Protein 2PBE (pdb70)

Solvent-accessible surface area: 14374 Å² total

Foldseek 3Di:
DQDLLNLLVVLLLVPDPQFFWWAWDVSATEIETAGADPVVCVPDCPVVCSVDAFPDWQCPPPHHHDPPPKTWDWTQHPVGYIYIYIYHHNVCVVVVQVVRIFKGQAPPDDDDAVFVLWKAAQDD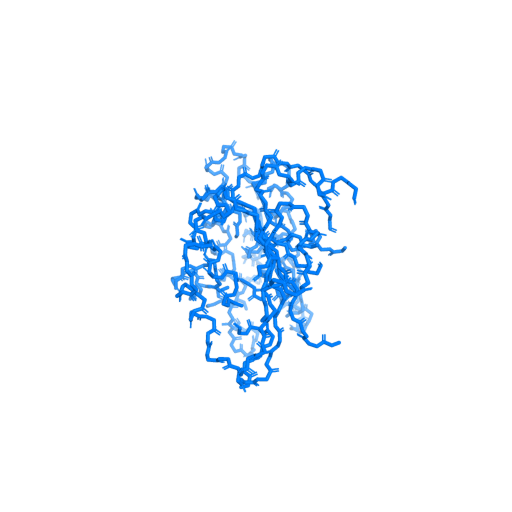LVVLVVLLVQQLCLVQLLCCLLVVNNVSNVCSVQPTNLVSLVSNNLLCLVRVMMGGDDSPSCCVRDDVVRVVLSCLDADDDSVSVSSSVSSLVSSCVRSVSSCVSVVHDRDCSSVVSVVVSVVSVPD

Nearest PDB st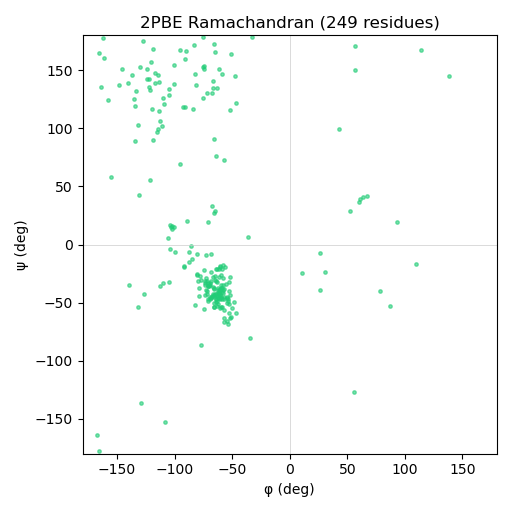ructures (foldseek):
  2pbe-assembly1_A  TM=1.004E+00  e=8.620E-44  Bacillus subtilis
  8vxb-assembly1_A-2  TM=5.352E-01  e=7.339E-24  Campylobacter fetus subsp. fetus
  4gym-assembly1_B  TM=4.124E-01  e=1.541E+00  Conexibacter woesei DSM 14684
  4gym-assembly1_A  TM=3.622E-01  e=9.488E-01  Conexibacter woesei DSM 14684
  3nku-assembly1_A  TM=4.251E-01  e=1.716E+00  Legionella pneumophila subsp. pneumophila str. Philadelphia 1

Sequence (251 aa):
LRSEQEDIFLDFALNDERIRLVTLEFQDYDISYFVTDVESFKENDQWLEIFGKRIQKPEDELFPPELGNWFSYIILFEDGNKLDLTLIPIREAEDYFANKVLLDKDSFINYKVNDRQYWIKRPTAREFDDCCNEFWVSTYVVKGLARNEILFAIDHLNEIVRPNLLRAWHIASQKGYSFSGKNYKFKRYLSNKEWEELSTYSVNGYQEWKSLFTCYALFRKYSKAVSEGLAYKYPDYDEGITKYTEGIYCS

GO terms:
  GO:0070566 adenylyltransferase activity (F, IDA)
  GO:0005737 cytoplasm (C, IDA)
  GO:0042803 protein homodimerization activity (F, IDA)
  GO:0071239 cellular response to streptomycin (P, IDA)
  GO:0071239 cellular response to streptomycin (P, IMP)

Structure (mmCIF, N/CA/C/O backbone):
data_2PBE
#
_entry.id   2PBE
#
_cell.length_a   106.562
_cell.length_b   106.560
_cell.length_c   75.601
_cell.angle_alpha   90.00
_cell.angle_beta   90.00
_cell.angle_gamma   90.00
#
_symmetry.space_group_name_H-M   'P 42 21 2'
#
loop_
_entity.id
_entity.type
_entity.pdbx_description
1 polymer 'Aminoglycoside 6-adenylyltransferase'
2 water water
#
loop_
_atom_site.group_PDB
_atom_site.id
_atom_site.type_symbol
_atom_site.label_atom_id
_atom_site.label_alt_id
_atom_site.label_comp_id
_atom_site.label_asym_id
_atom_site.label_entity_id
_atom_site.label_seq_id
_atom_site.pdbx_PDB_ins_code
_atom_site.Cartn_x
_atom_site.Cartn_y
_atom_site.Cartn_z
_atom_site.occupancy
_atom_site.B_iso_or_equiv
_atom_site.auth_seq_id
_atom_site.auth_comp_id
_atom_site.auth_asym_id
_atom_site.auth_atom_id
_atom_site.pdbx_PDB_model_num
ATOM 1 N N . LEU A 1 3 ? 34.090 47.658 25.195 1.00 59.62 1 LEU A N 1
ATOM 2 C CA . LEU A 1 3 ? 32.907 47.969 24.329 1.00 59.66 1 LEU A CA 1
ATOM 3 C C . LEU A 1 3 ? 31.661 47.149 24.706 1.00 58.18 1 LEU A C 1
ATOM 4 O O . LEU A 1 3 ? 30.641 47.698 25.141 1.00 58.56 1 LEU A O 1
ATOM 9 N N . ARG A 1 4 ? 31.765 45.833 24.518 1.00 55.00 2 ARG A N 1
ATOM 10 C CA . ARG A 1 4 ? 30.697 44.875 24.798 1.00 51.49 2 ARG A CA 1
ATOM 11 C C . ARG A 1 4 ? 29.299 45.290 24.363 1.00 50.09 2 ARG A C 1
ATOM 12 O O . ARG A 1 4 ? 28.609 46.050 25.046 1.00 50.10 2 ARG A O 1
ATOM 20 N N . SER A 1 5 ? 28.890 44.762 23.212 1.00 49.01 3 SER A N 1
ATOM 21 C CA . SER A 1 5 ? 27.576 45.040 22.638 1.00 48.30 3 SER A CA 1
ATOM 22 C C . SER A 1 5 ? 26.447 44.502 23.518 1.00 47.86 3 SER A C 1
ATOM 23 O O . SER A 1 5 ? 26.676 43.689 24.419 1.00 47.00 3 SER A O 1
ATOM 26 N N . GLU A 1 6 ? 25.228 44.950 23.239 1.00 48.27 4 GLU A N 1
ATOM 27 C CA . GLU A 1 6 ? 24.059 44.509 23.985 1.00 49.60 4 GLU A CA 1
ATOM 28 C C . GLU A 1 6 ? 23.878 43.016 23.763 1.00 48.51 4 GLU A C 1
ATOM 29 O O . GLU A 1 6 ? 23.245 42.332 24.549 1.00 47.46 4 GLU A O 1
ATOM 35 N N . GLN A 1 7 ? 24.466 42.524 22.685 1.00 48.21 5 GLN A N 1
ATOM 36 C CA . GLN A 1 7 ? 24.403 41.111 22.369 1.00 47.57 5 GLN A CA 1
ATOM 37 C C . GLN A 1 7 ? 25.342 40.363 23.317 1.00 46.37 5 GLN A C 1
ATOM 38 O O . GLN A 1 7 ? 24.913 39.456 24.021 1.00 44.53 5 GLN A O 1
ATOM 44 N N . GLU A 1 8 ? 26.608 40.768 23.338 1.00 46.60 6 GLU A N 1
ATOM 45 C CA . GLU A 1 8 ? 27.614 40.138 24.181 1.00 47.81 6 GLU A CA 1
ATOM 46 C C . GLU A 1 8 ? 27.246 40.152 25.660 1.00 47.87 6 GLU A C 1
ATOM 47 O O . GLU A 1 8 ? 27.482 39.170 26.370 1.00 46.52 6 GLU A O 1
ATOM 69 N N . ASP A 1 11 ? 24.447 37.699 26.407 1.00 42.22 9 ASP A N 1
ATOM 70 C CA . ASP A 1 11 ? 24.975 36.343 26.326 1.00 40.43 9 ASP A CA 1
ATOM 71 C C . ASP A 1 11 ? 25.546 35.965 27.686 1.00 37.42 9 ASP A C 1
ATOM 72 O O . ASP A 1 11 ? 25.188 34.939 28.252 1.00 36.63 9 ASP A O 1
ATOM 77 N N . ILE A 1 12 ? 26.423 36.806 28.213 1.00 34.08 10 ILE A N 1
ATOM 78 C CA . ILE A 1 12 ? 27.048 36.551 29.495 1.00 32.20 10 ILE A CA 1
ATOM 79 C C . ILE A 1 12 ? 26.030 36.257 30.599 1.00 31.99 10 ILE A C 1
ATOM 80 O O . ILE A 1 12 ? 26.145 35.255 31.299 1.00 31.67 10 ILE A O 1
ATOM 85 N N . PHE A 1 13 ? 25.034 37.116 30.749 1.00 32.13 11 PHE A N 1
ATOM 86 C CA . PHE A 1 13 ? 24.045 36.919 31.794 1.00 33.35 11 PHE A CA 1
ATOM 87 C C . PHE A 1 13 ? 23.217 35.653 31.606 1.00 33.31 11 PHE A C 1
ATOM 88 O O . PHE A 1 13 ? 22.949 34.922 32.563 1.00 32.18 11 PHE A O 1
ATOM 96 N N . LEU A 1 14 ? 22.807 35.410 30.370 1.00 33.70 12 LEU A N 1
ATOM 97 C CA . LEU A 1 14 ? 22.007 34.237 30.056 1.00 33.94 12 LEU A CA 1
ATOM 98 C C . LEU A 1 14 ? 22.854 32.980 30.254 1.00 34.26 12 LEU A C 1
ATOM 99 O O . LEU A 1 14 ? 22.419 31.992 30.854 1.00 34.70 12 LEU A O 1
ATOM 104 N N . ASP A 1 15 ? 24.084 33.041 29.759 1.00 34.20 13 ASP A N 1
ATOM 105 C CA . ASP A 1 15 ? 25.001 31.916 29.857 1.00 34.69 13 ASP A CA 1
ATOM 106 C C . ASP A 1 15 ? 25.307 31.580 31.310 1.00 31.77 13 ASP A C 1
ATOM 107 O O . ASP A 1 15 ? 25.395 30.409 31.694 1.00 31.15 13 ASP A O 1
ATOM 112 N N . PHE A 1 16 ? 25.450 32.617 32.117 1.00 29.20 14 PHE A N 1
ATOM 113 C CA . PHE A 1 16 ? 25.735 32.414 33.523 1.00 28.13 14 PHE A CA 1
ATOM 114 C C . PHE A 1 16 ? 24.618 31.617 34.175 1.00 29.12 14 PHE A C 1
ATOM 115 O O . PHE A 1 16 ? 24.859 30.569 34.790 1.00 31.15 14 PHE A O 1
ATOM 123 N N . ALA A 1 17 ? 23.396 32.119 34.026 1.00 28.35 15 ALA A N 1
ATOM 124 C CA . ALA A 1 17 ? 22.218 31.496 34.602 1.00 27.24 15 ALA A CA 1
ATOM 125 C C . ALA A 1 17 ? 22.079 30.041 34.182 1.00 27.34 15 ALA A C 1
ATOM 126 O O . ALA A 1 17 ? 21.836 29.174 35.025 1.00 27.50 15 ALA A O 1
ATOM 128 N N . LEU A 1 18 ? 22.252 29.788 32.884 1.00 27.43 16 LEU A N 1
ATOM 129 C CA . LEU A 1 18 ? 22.145 28.446 32.325 1.00 27.24 16 LEU A CA 1
ATOM 130 C C . LEU A 1 18 ? 22.989 27.410 33.050 1.00 28.27 16 LEU A C 1
ATOM 131 O O . LEU A 1 18 ? 22.539 26.294 33.305 1.00 29.56 16 LEU A O 1
ATOM 136 N N . ASN A 1 19 ? 24.220 27.785 33.375 1.00 27.83 17 ASN A N 1
ATOM 137 C CA . ASN A 1 19 ? 25.129 26.857 34.027 1.00 27.76 17 ASN A CA 1
ATOM 138 C C . ASN A 1 19 ? 25.044 26.815 35.528 1.00 28.90 17 ASN A C 1
ATOM 139 O O . ASN A 1 19 ? 25.546 25.876 36.137 1.00 31.74 17 ASN A O 1
ATOM 144 N N . ASP A 1 20 ? 24.409 27.811 36.135 1.00 29.71 18 ASP A N 1
ATOM 145 C CA . ASP A 1 20 ? 24.309 27.814 37.583 1.00 29.35 18 ASP A CA 1
ATOM 146 C C . ASP A 1 20 ? 23.036 27.149 38.099 1.00 29.67 18 ASP A C 1
ATOM 147 O O . ASP A 1 20 ? 21.917 27.584 37.815 1.00 28.91 18 ASP A O 1
ATOM 152 N N . GLU A 1 21 ? 23.240 26.082 38.867 1.00 30.78 19 GLU A N 1
ATOM 153 C CA . GLU A 1 21 ? 22.162 25.284 39.439 1.00 32.19 19 GLU A CA 1
ATOM 154 C C . GLU A 1 21 ? 21.274 26.003 40.443 1.00 32.83 19 GLU A C 1
ATOM 155 O O . GLU A 1 21 ? 20.150 25.568 40.679 1.00 34.41 19 GLU A O 1
ATOM 161 N N . ARG A 1 22 ? 21.751 27.094 41.048 1.00 31.38 20 ARG A N 1
ATOM 162 C CA . ARG A 1 22 ? 20.908 27.815 41.998 1.00 30.38 20 ARG A CA 1
ATOM 163 C C . ARG A 1 22 ? 19.938 28.722 41.239 1.00 30.31 20 ARG A C 1
ATOM 164 O O . ARG A 1 22 ? 18.862 29.050 41.750 1.00 31.03 20 ARG A O 1
ATOM 172 N N . ILE A 1 23 ? 20.310 29.130 40.029 1.00 29.08 21 ILE A N 1
ATOM 173 C CA . ILE A 1 23 ? 19.443 30.011 39.255 1.00 29.05 21 ILE A CA 1
ATOM 174 C C . ILE A 1 23 ? 18.395 29.208 38.500 1.00 28.95 21 ILE A C 1
ATOM 175 O O . ILE A 1 23 ? 18.717 28.415 37.620 1.00 27.23 21 ILE A O 1
ATOM 180 N N . ARG A 1 24 ? 17.137 29.443 38.861 1.00 29.83 22 ARG A N 1
ATOM 181 C CA . ARG A 1 24 ? 15.997 28.747 38.268 1.00 29.96 22 ARG A CA 1
ATOM 182 C C . ARG A 1 24 ? 15.193 29.595 37.288 1.00 29.95 22 ARG A C 1
ATOM 183 O O . ARG A 1 24 ? 14.652 29.084 36.323 1.00 31.44 22 ARG A O 1
ATOM 191 N N . LEU A 1 25 ? 15.132 30.894 37.527 1.00 31.16 23 LEU A N 1
ATOM 192 C CA . LEU A 1 25 ? 14.362 31.800 36.680 1.00 31.89 23 LEU A CA 1
ATOM 193 C C . LEU A 1 25 ? 15.165 33.087 36.417 1.00 32.21 23 LEU A C 1
ATOM 194 O O . LEU A 1 25 ? 15.924 33.539 37.274 1.00 33.06 23 LEU A O 1
ATOM 199 N N . VAL A 1 26 ? 15.013 33.659 35.226 1.00 32.05 24 VAL A N 1
ATOM 200 C CA . VAL A 1 26 ? 15.711 34.885 34.850 1.00 31.22 24 VAL A CA 1
ATOM 201 C C . VAL A 1 26 ? 14.739 35.849 34.201 1.00 32.75 24 VAL A C 1
ATOM 202 O O . VAL A 1 26 ? 13.999 35.473 33.292 1.00 33.14 24 VAL A O 1
ATOM 206 N N . THR A 1 27 ? 14.775 37.101 34.648 1.00 34.78 25 THR A N 1
ATOM 207 C CA . THR A 1 27 ? 13.880 38.129 34.128 1.00 37.12 25 THR A CA 1
ATOM 208 C C . THR A 1 27 ? 14.632 39.374 33.743 1.00 39.39 25 THR A C 1
ATOM 209 O O . THR A 1 27 ? 15.690 39.650 34.301 1.00 40.77 25 THR A O 1
ATOM 213 N N . LEU A 1 28 ? 14.085 40.126 32.797 1.00 42.25 26 LEU A N 1
ATOM 214 C CA . LEU A 1 28 ? 14.697 41.371 32.368 1.00 46.31 26 LEU A CA 1
ATOM 215 C C . LEU A 1 28 ? 13.764 42.585 32.526 1.00 49.42 26 LEU A C 1
ATOM 216 O O . LEU A 1 28 ? 12.559 42.487 32.305 1.00 49.68 26 LEU A O 1
ATOM 221 N N . GLU A 1 29 ? 14.356 43.718 32.909 1.00 52.91 27 GLU A N 1
ATOM 222 C CA . GLU A 1 29 ? 13.635 44.966 33.145 1.00 55.30 27 GLU A CA 1
ATOM 223 C C . GLU A 1 29 ? 12.548 44.774 34.186 1.00 56.12 27 GLU A C 1
ATOM 224 O O . GLU A 1 29 ? 12.828 44.767 35.387 1.00 57.63 27 GLU A O 1
ATOM 230 N N . PHE A 1 42 ? 18.237 54.274 27.814 1.00 82.62 40 PHE A N 1
ATOM 231 C CA . PHE A 1 42 ? 19.545 53.977 28.413 1.00 82.46 40 PHE A CA 1
ATOM 232 C C . PHE A 1 42 ? 19.938 52.532 28.141 1.00 80.81 40 PHE A C 1
ATOM 233 O O . PHE A 1 42 ? 19.072 51.654 28.044 1.00 80.81 40 PHE A O 1
ATOM 241 N N . GLN A 1 43 ? 21.241 52.282 28.056 1.00 78.60 41 GLN A N 1
ATOM 242 C CA . GLN A 1 43 ? 21.722 50.954 27.728 1.00 76.54 41 GLN A CA 1
ATOM 243 C C . GLN A 1 43 ? 21.905 50.029 28.944 1.00 74.76 41 GLN A C 1
ATOM 244 O O . GLN A 1 43 ? 22.140 48.821 28.762 1.00 75.14 41 GLN A O 1
ATOM 250 N N . ASP A 1 44 ? 21.725 50.590 30.148 1.00 71.24 42 ASP A N 1
ATOM 251 C CA . ASP A 1 44 ? 21.834 49.869 31.407 1.00 67.92 42 ASP A CA 1
ATOM 252 C C . ASP A 1 44 ? 21.071 48.549 31.384 1.00 64.28 42 ASP A C 1
ATOM 253 O O . ASP A 1 44 ? 20.000 48.446 30.792 1.00 64.56 42 ASP A O 1
ATOM 258 N N . TYR A 1 45 ? 21.616 47.550 32.061 1.00 59.55 43 TYR A N 1
ATOM 259 C CA . TYR A 1 45 ? 20.986 46.242 32.119 1.00 54.54 43 TYR A CA 1
ATOM 260 C C . TYR A 1 45 ? 20.310 45.960 33.445 1.00 51.33 43 TYR A C 1
ATOM 261 O O . TYR A 1 45 ? 20.882 46.135 34.521 1.00 50.14 43 TYR A O 1
ATOM 270 N N . ASP A 1 46 ? 19.054 45.552 33.341 1.00 49.13 44 ASP A N 1
ATOM 271 C CA . ASP A 1 46 ? 18.236 45.215 34.505 1.00 47.40 44 ASP A CA 1
ATOM 272 C C . ASP A 1 46 ? 17.907 43.748 34.500 1.00 44.54 44 ASP A C 1
ATOM 273 O O . ASP A 1 46 ? 17.021 43.310 33.790 1.00 44.76 44 ASP A O 1
ATOM 278 N N . ILE A 1 47 ? 18.655 42.990 35.281 1.00 40.69 45 ILE A N 1
ATOM 279 C CA . ILE A 1 47 ? 18.492 41.556 35.343 1.00 37.17 45 ILE A CA 1
ATOM 280 C C . ILE A 1 47 ? 18.078 41.078 36.719 1.00 35.80 45 ILE A C 1
ATOM 281 O O . ILE A 1 47 ? 18.465 41.662 37.724 1.00 37.58 45 ILE A O 1
ATOM 286 N N . SER A 1 48 ? 17.289 40.011 36.758 1.00 33.24 46 SER A N 1
ATOM 287 C CA . SER A 1 48 ? 16.846 39.419 38.016 1.00 31.09 46 SER A CA 1
ATOM 288 C C . SER A 1 48 ? 16.990 37.907 37.923 1.00 29.84 46 SER A C 1
ATOM 289 O O . SER A 1 48 ? 16.461 37.282 36.997 1.00 29.30 46 SER A O 1
ATOM 292 N N . TYR A 1 49 ? 17.705 37.326 38.879 1.00 27.91 47 TYR A N 1
ATOM 293 C CA . TYR A 1 49 ? 17.887 35.878 38.940 1.00 25.56 47 TYR A CA 1
ATOM 294 C C . TYR A 1 49 ? 17.105 35.340 40.125 1.00 25.87 47 TYR A C 1
ATOM 295 O O . TYR A 1 49 ? 17.343 35.746 41.264 1.00 25.98 47 TYR A O 1
ATOM 304 N N . PHE A 1 50 ? 16.162 34.436 39.867 1.00 25.65 48 PHE A N 1
ATOM 305 C CA . PHE A 1 50 ? 15.391 33.842 40.960 1.00 25.95 48 PHE A CA 1
ATOM 306 C C . PHE A 1 50 ? 16.196 32.617 41.309 1.00 26.59 48 PHE A C 1
ATOM 307 O O . PHE A 1 50 ? 16.373 31.731 40.468 1.00 28.77 48 PHE A O 1
ATOM 315 N N . VAL A 1 51 ? 16.682 32.573 42.539 1.00 25.75 49 VAL A N 1
ATOM 316 C CA . VAL A 1 51 ? 17.543 31.494 42.971 1.00 27.85 49 VAL A CA 1
ATOM 317 C C . VAL A 1 51 ? 17.020 30.655 44.129 1.00 30.34 49 VAL A C 1
ATOM 318 O O . VAL A 1 51 ? 16.060 31.015 44.795 1.00 30.91 49 VAL A O 1
ATOM 322 N N . THR A 1 52 ? 17.685 29.536 44.368 1.00 32.40 50 THR A N 1
ATOM 323 C CA . THR A 1 52 ? 17.292 28.656 45.455 1.00 35.17 50 THR A CA 1
ATOM 324 C C . THR A 1 52 ? 17.878 29.167 46.780 1.00 38.11 50 THR A C 1
ATOM 325 O O . THR A 1 52 ? 17.134 29.352 47.756 1.00 40.64 50 THR A O 1
ATOM 329 N N . ASP A 1 53 ? 19.192 29.412 46.798 1.00 39.26 51 ASP A N 1
ATOM 330 C CA . ASP A 1 53 ? 19.900 29.882 47.992 1.00 39.44 51 ASP A CA 1
ATOM 331 C C . ASP A 1 53 ? 20.486 31.270 47.833 1.00 38.54 51 ASP A C 1
ATOM 332 O O . ASP A 1 53 ? 21.595 31.435 47.324 1.00 38.12 51 ASP A O 1
ATOM 337 N N . VAL A 1 54 ? 19.767 32.264 48.318 1.00 38.53 52 VAL A N 1
ATOM 338 C CA . VAL A 1 54 ? 20.250 33.622 48.206 1.00 40.25 52 VAL A CA 1
ATOM 339 C C . VAL A 1 54 ? 21.558 33.823 48.989 1.00 40.85 52 VAL A C 1
ATOM 340 O O . VAL A 1 54 ? 22.509 34.414 48.464 1.00 40.50 52 VAL A O 1
ATOM 344 N N . GLU A 1 55 ? 21.620 33.301 50.221 1.00 42.69 53 GLU A N 1
ATOM 345 C CA . GLU A 1 55 ? 22.820 33.425 51.069 1.00 42.76 53 GLU A CA 1
ATOM 346 C C . GLU A 1 55 ? 24.089 32.837 50.420 1.00 42.56 53 GLU A C 1
ATOM 347 O O . GLU A 1 55 ? 25.219 33.281 50.706 1.00 41.74 53 GLU A O 1
ATOM 353 N N . SER A 1 56 ? 23.886 31.835 49.563 1.00 42.38 54 SER A N 1
ATOM 354 C CA . SER A 1 56 ? 24.979 31.160 48.867 1.00 41.89 54 SER A CA 1
ATOM 355 C C . SER A 1 56 ? 25.797 32.165 48.072 1.00 41.59 54 SER A C 1
ATOM 356 O O . SER A 1 56 ? 27.036 32.175 48.092 1.00 43.23 54 SER A O 1
ATOM 359 N N . PHE A 1 57 ? 25.084 33.025 47.370 1.00 39.55 55 PHE A N 1
ATOM 360 C CA . PHE A 1 57 ? 25.724 34.035 46.559 1.00 38.16 55 PHE A CA 1
ATOM 361 C C . PHE A 1 57 ? 26.405 35.057 47.440 1.00 38.67 55 PHE A C 1
ATOM 362 O O . PHE A 1 57 ? 27.428 35.621 47.079 1.00 38.37 55 PHE A O 1
ATOM 370 N N . LYS A 1 58 ? 25.826 35.282 48.619 1.00 40.72 56 LYS A N 1
ATOM 371 C CA . LYS A 1 58 ? 26.362 36.252 49.571 1.00 41.31 56 LYS A CA 1
ATOM 372 C C . LYS A 1 58 ? 27.643 35.838 50.287 1.00 41.53 56 LYS A C 1
ATOM 373 O O . LYS A 1 58 ? 28.227 36.668 50.979 1.00 41.52 56 LYS A O 1
ATOM 379 N N . GLU A 1 59 ? 28.081 34.585 50.148 1.00 42.30 57 GLU A N 1
ATOM 380 C CA . GLU A 1 59 ? 29.320 34.132 50.800 1.00 43.93 57 GLU A CA 1
ATOM 381 C C . GLU A 1 59 ? 30.445 35.151 50.533 1.00 42.88 57 GLU A C 1
ATOM 382 O O . GLU A 1 59 ? 31.131 35.593 51.462 1.00 42.99 57 GLU A O 1
ATOM 388 N N . ASN A 1 60 ? 30.622 35.524 49.263 1.00 41.47 58 ASN A N 1
ATOM 389 C CA . ASN A 1 60 ? 31.616 36.527 48.872 1.00 39.89 58 ASN A CA 1
ATOM 390 C C . ASN A 1 60 ? 31.352 37.011 47.450 1.00 37.42 58 ASN A C 1
ATOM 391 O O . ASN A 1 60 ? 30.389 36.591 46.829 1.00 37.04 58 ASN A O 1
ATOM 396 N N . ASP A 1 61 ? 32.209 37.886 46.932 1.00 35.83 59 ASP A N 1
ATOM 397 C CA . ASP A 1 61 ? 31.998 38.463 45.610 1.00 35.34 59 ASP A CA 1
ATOM 398 C C . ASP A 1 61 ? 32.844 37.951 44.450 1.00 35.33 59 ASP A C 1
ATOM 399 O O . ASP A 1 61 ? 32.910 38.605 43.413 1.00 35.53 59 ASP A O 1
ATOM 404 N N . GLN A 1 62 ? 33.473 36.791 44.610 1.00 35.72 60 GLN A N 1
ATOM 405 C CA . GLN A 1 62 ? 34.320 36.217 43.562 1.00 36.48 60 GLN A CA 1
ATOM 406 C C . GLN A 1 62 ? 33.562 35.809 42.294 1.00 35.96 60 GLN A C 1
ATOM 407 O O . GLN A 1 62 ? 34.012 36.079 41.177 1.00 35.89 60 GLN A O 1
ATOM 413 N N . TRP A 1 63 ? 32.409 35.166 42.466 1.00 35.01 61 TRP A N 1
ATOM 414 C CA . TRP A 1 63 ? 31.616 34.719 41.327 1.00 34.26 61 TRP A CA 1
ATOM 415 C C . TRP A 1 63 ? 31.252 35.866 40.363 1.00 33.78 61 TRP A C 1
ATOM 416 O O . TRP A 1 63 ? 30.898 35.626 39.202 1.00 33.26 61 TRP A O 1
ATOM 427 N N . LEU A 1 64 ? 31.332 37.099 40.858 1.00 32.16 62 LEU A N 1
ATOM 428 C CA . LEU A 1 64 ? 31.012 38.284 40.070 1.00 31.47 62 LEU A CA 1
ATOM 429 C C . LEU A 1 64 ? 32.086 38.640 39.054 1.00 32.33 62 LEU A C 1
ATOM 430 O O . LEU A 1 64 ? 31.823 39.324 38.078 1.00 32.45 62 LEU A O 1
ATOM 435 N N . GLU A 1 65 ? 33.297 38.167 39.300 1.00 35.24 63 GLU A N 1
ATOM 436 C CA . GLU A 1 65 ? 34.449 38.442 38.446 1.00 37.34 63 GLU A CA 1
ATOM 437 C C . GLU A 1 65 ? 34.212 37.967 37.026 1.00 37.99 63 GLU A C 1
ATOM 438 O O . GLU A 1 65 ? 34.853 38.459 36.084 1.00 37.95 63 GLU A O 1
ATOM 444 N N . ILE A 1 66 ? 33.277 37.032 36.875 1.00 38.36 64 ILE A N 1
ATOM 445 C CA . ILE A 1 66 ? 32.955 36.467 35.572 1.00 38.95 64 ILE A CA 1
ATOM 446 C C . ILE A 1 66 ? 32.362 37.486 34.602 1.00 38.13 64 ILE A C 1
ATOM 447 O O . ILE A 1 66 ? 32.496 37.351 33.381 1.00 39.04 64 ILE A O 1
ATOM 452 N N . PHE A 1 67 ? 31.714 38.508 35.147 1.00 37.34 65 PHE A N 1
ATOM 453 C CA . PHE A 1 67 ? 31.094 39.511 34.298 1.00 35.27 65 PHE A CA 1
ATOM 454 C C . PHE A 1 67 ? 32.084 40.538 33.782 1.00 35.17 65 PHE A C 1
ATOM 455 O O . PHE A 1 67 ? 31.739 41.368 32.938 1.00 36.61 65 PHE A O 1
ATOM 463 N N . GL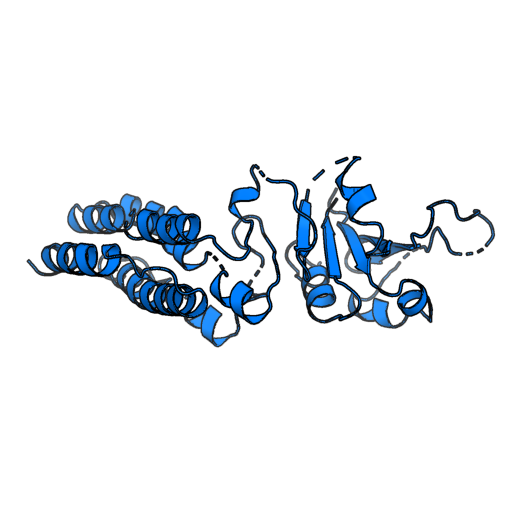Y A 1 68 ? 33.312 40.499 34.297 1.00 34.47 66 GLY A N 1
ATOM 464 C CA . GLY A 1 68 ? 34.309 41.439 33.823 1.00 35.72 66 GLY A CA 1
ATOM 465 C C . GLY A 1 68 ? 34.823 42.486 34.787 1.00 36.30 66 GLY A C 1
ATOM 466 O O . GLY A 1 68 ? 34.279 42.699 35.860 1.00 36.11 66 GLY A O 1
ATOM 467 N N . LYS A 1 69 ? 35.908 43.145 34.399 1.00 37.35 67 LYS A N 1
ATOM 468 C CA . LYS A 1 69 ? 36.50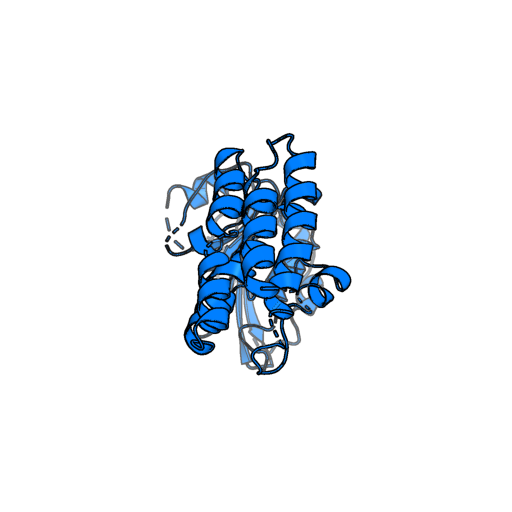4 44.173 35.232 1.00 39.45 67 LYS A CA 1
ATOM 469 C C . LYS A 1 69 ? 35.569 45.354 35.358 1.00 39.27 67 LYS A C 1
ATOM 470 O O . LYS A 1 69 ? 34.978 45.813 34.377 1.00 39.20 67 LYS A O 1
ATOM 476 N N . ARG A 1 70 ? 35.429 45.831 36.592 1.00 38.44 68 ARG A N 1
ATOM 477 C CA . ARG A 1 70 ? 34.549 46.953 36.871 1.00 37.32 68 ARG A CA 1
ATOM 478 C C . ARG A 1 70 ? 35.242 48.156 37.478 1.00 36.07 68 ARG A C 1
ATOM 479 O O . ARG A 1 70 ? 36.318 48.038 38.075 1.00 35.10 68 ARG A O 1
ATOM 487 N N . ILE A 1 71 ? 34.606 49.313 37.307 1.00 35.29 69 ILE A N 1
ATOM 488 C CA . ILE A 1 71 ? 35.094 50.573 37.845 1.00 34.88 69 ILE A CA 1
ATOM 489 C C . ILE A 1 71 ? 34.733 50.590 39.336 1.00 35.71 69 ILE A C 1
ATOM 490 O O . ILE A 1 71 ? 35.548 50.964 40.169 1.00 35.58 69 ILE A O 1
ATOM 511 N N . GLN A 1 74 ? 28.098 48.691 43.975 1.00 37.20 72 GLN A N 1
ATOM 512 C CA . GLN A 1 74 ? 27.313 49.024 45.157 1.00 35.83 72 GLN A CA 1
ATOM 513 C C . GLN A 1 74 ? 26.387 47.859 45.506 1.00 34.24 72 GLN A C 1
ATOM 514 O O . GLN A 1 74 ? 25.777 47.255 44.613 1.00 33.91 72 GLN A O 1
ATOM 520 N N . LYS A 1 75 ? 26.316 47.518 46.790 1.00 32.35 73 LYS A N 1
ATOM 521 C CA . LYS A 1 75 ? 25.438 46.446 47.258 1.00 31.19 73 LYS A CA 1
ATOM 522 C C . LYS A 1 75 ? 24.471 47.142 48.223 1.00 31.82 73 LYS A C 1
ATOM 523 O O . LYS A 1 75 ? 24.737 47.244 49.420 1.00 29.58 73 LYS A O 1
ATOM 529 N N . PRO A 1 76 ? 23.329 47.634 47.695 1.00 32.89 74 PRO A N 1
ATOM 530 C CA . PRO A 1 76 ? 22.278 48.344 48.433 1.00 33.65 74 PRO A CA 1
ATOM 531 C C . PRO A 1 76 ? 21.701 47.693 49.687 1.00 34.20 74 PRO A C 1
ATOM 532 O O . PRO A 1 76 ? 21.229 48.396 50.587 1.00 35.09 74 PRO A O 1
ATOM 536 N N . GLU A 1 77 ? 21.720 46.371 49.758 1.00 35.47 75 GLU A N 1
ATOM 537 C CA . GLU A 1 77 ? 21.172 45.707 50.923 1.00 37.76 75 GLU A CA 1
ATOM 538 C C . GLU A 1 77 ? 22.259 45.226 51.867 1.00 37.99 75 GLU A C 1
ATOM 539 O O . GLU A 1 77 ? 22.001 44.439 52.782 1.00 39.20 75 GLU A O 1
ATOM 545 N N . ASP A 1 78 ? 23.481 45.710 51.653 1.00 37.44 76 ASP A N 1
ATOM 546 C CA . ASP A 1 78 ? 24.602 45.324 52.499 1.00 37.31 76 ASP A CA 1
ATOM 547 C C . ASP A 1 78 ? 25.415 46.543 52.881 1.00 36.58 76 ASP A C 1
ATOM 548 O O . ASP A 1 78 ? 26.640 46.518 52.861 1.00 35.18 76 ASP A O 1
ATOM 561 N N . GLU A 1 80 ? 26.000 49.824 55.751 1.00 38.69 78 GLU A N 1
ATOM 562 C CA . GLU A 1 80 ? 25.751 50.257 57.117 1.00 39.17 78 GLU A CA 1
ATOM 563 C C . GLU A 1 80 ? 25.052 51.615 57.145 1.00 38.99 78 GLU A C 1
ATOM 564 O O . GLU A 1 80 ? 24.107 51.819 57.906 1.00 40.85 78 GLU A O 1
ATOM 570 N N . LEU A 1 81 ? 25.508 52.530 56.295 1.00 37.81 79 LEU A N 1
ATOM 571 C CA . LEU A 1 81 ? 24.955 53.873 56.247 1.00 37.09 79 LEU A CA 1
ATOM 572 C C . LEU A 1 81 ? 23.509 53.924 55.761 1.00 38.70 79 LEU A C 1
ATOM 573 O O . LEU A 1 81 ? 22.701 54.732 56.233 1.00 39.92 79 LEU A O 1
ATOM 578 N N . PHE A 1 82 ? 23.177 53.071 54.806 1.00 39.82 80 PHE A N 1
ATOM 579 C CA . PHE A 1 82 ? 21.833 53.036 54.267 1.00 41.28 80 PHE A CA 1
ATOM 580 C C . PHE A 1 82 ? 21.210 51.696 54.664 1.00 44.12 80 PHE A C 1
ATOM 581 O O . PHE A 1 82 ? 21.657 50.634 54.224 1.00 43.89 80 PHE A O 1
ATOM 589 N N . PRO A 1 83 ? 20.152 51.733 55.494 1.00 47.60 81 PRO A N 1
ATOM 590 C CA . PRO A 1 83 ? 19.500 50.499 55.931 1.00 49.25 81 PRO A CA 1
ATOM 591 C C . PRO A 1 83 ? 18.990 49.691 54.755 1.00 51.31 81 PRO A C 1
ATOM 592 O O . PRO A 1 83 ? 18.587 50.247 53.735 1.00 51.45 81 PRO A O 1
ATOM 596 N N . PRO A 1 84 ? 19.010 48.357 54.880 1.00 53.70 82 PRO A N 1
ATOM 597 C CA . PRO A 1 84 ? 18.516 47.550 53.764 1.00 54.98 82 PRO A CA 1
ATOM 598 C C . PRO A 1 84 ? 17.003 47.520 53.878 1.00 56.54 82 PRO A C 1
ATOM 599 O O . PRO A 1 84 ? 16.464 47.378 54.982 1.00 56.89 82 PRO A O 1
ATOM 603 N N . GLU A 1 85 ? 16.315 47.673 52.752 1.00 58.60 83 GLU A N 1
ATOM 604 C CA . GLU A 1 85 ? 14.864 47.614 52.751 1.00 60.71 83 GLU A CA 1
ATOM 605 C C . GLU A 1 85 ? 14.326 47.212 51.391 1.00 60.57 83 GLU A C 1
ATOM 606 O O . GLU A 1 85 ? 13.551 47.926 50.753 1.00 60.11 83 GLU A O 1
ATOM 612 N N . LEU A 1 86 ? 14.767 46.037 50.961 1.00 60.79 84 LEU A N 1
ATOM 613 C CA . LEU A 1 86 ? 14.355 45.469 49.689 1.00 60.81 84 LEU A CA 1
ATOM 614 C C . LEU A 1 86 ? 13.934 44.025 49.976 1.00 60.69 84 LEU A C 1
ATOM 615 O O . LEU A 1 86 ? 14.267 43.098 49.231 1.00 60.39 84 LEU A O 1
ATOM 620 N N . GLY A 1 87 ? 13.208 43.851 51.078 1.00 60.48 85 GLY A N 1
ATOM 621 C CA . GLY A 1 87 ? 12.733 42.538 51.476 1.00 59.79 85 GLY A CA 1
ATOM 622 C C . GLY A 1 87 ? 13.831 41.508 51.626 1.00 59.46 85 GLY A C 1
ATOM 623 O O . GLY A 1 87 ? 14.805 41.734 52.337 1.00 59.37 85 GLY A O 1
ATOM 624 N N . ASN A 1 88 ? 13.667 40.375 50.947 1.00 58.89 86 ASN A N 1
ATOM 625 C CA . ASN A 1 88 ? 14.643 39.288 50.992 1.00 56.77 86 ASN A CA 1
ATOM 626 C C . ASN A 1 88 ? 15.525 39.293 49.772 1.00 54.76 86 ASN A C 1
ATOM 627 O O . ASN A 1 88 ? 16.204 38.301 49.476 1.00 53.75 86 ASN A O 1
ATOM 632 N N . TRP A 1 89 ? 15.489 40.410 49.053 1.00 52.53 87 TRP A N 1
ATOM 633 C CA . TRP A 1 89 ? 16.299 40.534 47.866 1.00 50.84 87 TRP A CA 1
ATOM 634 C C . TRP A 1 89 ? 17.685 40.944 48.282 1.00 48.47 87 TRP A C 1
ATOM 635 O O . TRP A 1 89 ? 17.941 41.299 49.436 1.00 49.30 87 TRP A O 1
ATOM 646 N N . PHE A 1 90 ? 18.560 40.923 47.291 1.00 44.81 88 PHE A N 1
ATOM 647 C CA . PHE A 1 90 ? 19.935 41.335 47.443 1.00 41.21 88 PHE A CA 1
ATOM 648 C C . PHE A 1 90 ? 20.329 41.670 46.018 1.00 39.31 88 PHE A C 1
ATOM 649 O O . PHE A 1 90 ? 20.184 40.848 45.112 1.00 38.96 88 PHE A O 1
ATOM 657 N N . SER A 1 91 ? 20.806 42.885 45.810 1.00 37.03 89 SER A N 1
ATOM 658 C CA . SER A 1 91 ? 21.182 43.281 44.475 1.00 35.07 89 SER A CA 1
ATOM 659 C C . SER A 1 91 ? 22.588 43.838 44.411 1.00 34.08 89 SER A C 1
ATOM 660 O O . SER A 1 91 ? 23.248 44.013 45.427 1.00 34.26 89 SER A O 1
ATOM 663 N N . TYR A 1 92 ? 23.031 44.121 43.195 1.00 33.63 90 TYR A N 1
ATOM 664 C CA . TYR A 1 92 ? 24.351 44.657 42.944 1.00 33.17 90 TYR A CA 1
ATOM 665 C C . TYR A 1 92 ? 24.205 45.699 41.857 1.00 33.53 90 TYR A C 1
ATOM 666 O O . TYR A 1 92 ? 23.437 45.501 40.921 1.00 35.12 90 TYR A O 1
ATOM 675 N N . ILE A 1 93 ? 24.902 46.822 41.980 1.00 33.58 91 ILE A N 1
ATOM 676 C CA . ILE A 1 93 ? 24.844 47.814 40.918 1.00 34.58 91 ILE A CA 1
ATOM 677 C C . ILE A 1 93 ? 26.298 47.875 40.507 1.00 34.81 91 ILE A C 1
ATOM 678 O O . ILE A 1 93 ? 27.160 48.219 41.326 1.00 35.73 91 ILE A O 1
ATOM 683 N N . ILE A 1 94 ? 26.582 47.500 39.265 1.00 33.56 92 ILE A N 1
ATOM 684 C CA . ILE A 1 94 ? 27.948 47.492 38.775 1.00 33.21 92 ILE A CA 1
ATOM 685 C C . ILE A 1 94 ? 28.160 48.458 37.621 1.00 33.72 92 ILE A C 1
ATOM 686 O O . ILE A 1 94 ? 27.313 48.576 36.723 1.00 33.71 92 ILE A O 1
ATOM 691 N N . LEU A 1 95 ? 29.298 49.140 37.660 1.00 32.71 93 LEU A N 1
ATOM 692 C CA . LEU A 1 95 ? 29.672 50.039 36.591 1.00 31.97 93 LEU A CA 1
ATOM 693 C C . LEU A 1 95 ? 30.885 49.370 35.972 1.00 31.88 93 LEU A C 1
ATOM 694 O O . LEU A 1 95 ? 31.969 49.378 36.550 1.00 31.31 93 LEU A O 1
ATOM 699 N N . PHE A 1 96 ? 30.702 48.780 34.797 1.00 32.08 94 PHE A N 1
ATOM 700 C CA . PHE A 1 96 ? 31.795 48.078 34.126 1.00 33.70 94 PHE A CA 1
ATOM 701 C C . PHE A 1 96 ? 32.848 48.968 33.474 1.00 34.04 94 PHE A C 1
ATOM 702 O O . PHE A 1 96 ? 32.572 50.104 33.078 1.00 34.34 94 PHE A O 1
ATOM 710 N N . GLU A 1 97 ? 34.061 48.442 33.380 1.00 34.69 95 GLU A N 1
ATOM 711 C CA . GLU A 1 97 ? 35.144 49.187 32.765 1.00 36.30 95 GLU A CA 1
ATOM 712 C C . GLU A 1 97 ? 34.857 49.528 31.314 1.00 35.35 95 GLU A C 1
ATOM 713 O O . GLU A 1 97 ? 35.191 50.616 30.859 1.00 34.98 95 GLU A O 1
ATOM 719 N N . ASP A 1 98 ? 34.241 48.595 30.594 1.00 35.11 96 ASP A N 1
ATOM 720 C CA . ASP A 1 98 ? 33.927 48.783 29.178 1.00 35.02 96 ASP A CA 1
ATOM 721 C C . ASP A 1 98 ? 32.848 49.850 29.024 1.00 34.79 96 ASP A C 1
ATOM 722 O O . ASP A 1 98 ? 32.535 50.273 27.916 1.00 34.23 96 ASP A O 1
ATOM 727 N N . GLY A 1 99 ? 32.281 50.281 30.146 1.00 34.69 97 GLY A N 1
ATOM 728 C CA . GLY A 1 99 ? 31.262 51.310 30.105 1.00 34.39 97 GLY A CA 1
ATOM 729 C C . GLY A 1 99 ? 29.864 50.840 30.434 1.00 34.76 97 GLY A C 1
ATOM 730 O O . GLY A 1 99 ? 29.002 51.666 30.729 1.00 33.67 97 GLY A O 1
ATOM 731 N N . ASN A 1 100 ? 29.614 49.532 30.392 1.00 34.29 98 ASN A N 1
ATOM 732 C CA . ASN A 1 100 ? 28.270 49.064 30.689 1.00 34.12 98 ASN A CA 1
ATOM 733 C C . ASN A 1 100 ? 27.894 49.103 32.163 1.00 34.48 98 ASN A C 1
ATOM 734 O O . ASN A 1 100 ? 28.748 49.019 33.054 1.00 34.51 98 ASN A O 1
ATOM 739 N N . LYS A 1 101 ? 26.602 49.271 32.408 1.00 34.46 99 LYS A N 1
ATOM 740 C CA . LYS A 1 101 ? 26.082 49.326 33.760 1.00 34.30 99 LYS A CA 1
ATOM 741 C C . LYS A 1 101 ? 25.053 48.228 33.923 1.00 34.85 99 LYS A C 1
ATOM 742 O O . LYS A 1 101 ? 24.184 48.041 33.075 1.00 35.74 99 LYS A O 1
ATOM 748 N N . LEU A 1 102 ? 25.161 47.487 35.015 1.00 33.68 100 LEU A N 1
ATOM 749 C CA . LEU A 1 102 ? 24.223 46.417 35.270 1.00 32.93 100 LEU A CA 1
ATOM 750 C C . LEU A 1 102 ? 23.581 46.627 36.624 1.00 34.44 100 LEU A C 1
ATOM 751 O O . LEU A 1 102 ? 24.179 47.215 37.524 1.00 34.90 100 LEU A O 1
ATOM 756 N N . ASP A 1 103 ? 22.349 46.146 36.740 1.00 35.38 101 ASP A N 1
ATOM 757 C CA . ASP A 1 103 ? 21.589 46.191 37.970 1.00 35.51 101 ASP A CA 1
ATOM 758 C C . ASP A 1 103 ? 21.051 44.763 38.100 1.00 34.76 101 ASP A C 1
ATOM 759 O O . ASP A 1 103 ? 20.123 44.374 37.403 1.00 36.12 101 ASP A O 1
ATOM 764 N N . LEU A 1 104 ? 21.667 43.973 38.970 1.00 32.22 102 LEU A N 1
ATOM 765 C CA . LEU A 1 104 ? 21.278 42.574 39.164 1.00 29.61 102 LEU A CA 1
ATOM 766 C C . LEU A 1 104 ? 20.613 42.326 40.502 1.00 29.22 102 LEU A C 1
ATOM 767 O O . LEU A 1 104 ? 21.175 42.646 41.538 1.00 29.11 102 LEU A O 1
ATOM 772 N N . THR A 1 105 ? 19.423 41.744 40.486 1.00 28.45 103 THR A N 1
ATOM 773 C CA . THR A 1 105 ? 18.732 41.454 41.734 1.00 27.94 103 THR A CA 1
ATOM 774 C C . THR A 1 105 ? 18.623 39.955 41.912 1.00 28.02 103 THR A C 1
ATOM 775 O O . THR A 1 105 ? 18.382 39.235 40.949 1.00 28.72 103 THR A O 1
ATOM 779 N N . LEU A 1 106 ? 18.818 39.495 43.143 1.00 28.00 104 LEU A N 1
ATOM 780 C CA . LEU A 1 106 ? 18.719 38.071 43.473 1.00 28.69 104 LEU A CA 1
ATOM 781 C C . LEU A 1 106 ? 17.474 37.881 44.335 1.00 29.57 104 LEU A C 1
ATOM 782 O O . LEU A 1 106 ? 17.459 38.193 45.528 1.00 30.96 104 LEU A O 1
ATOM 787 N N . ILE A 1 107 ? 16.414 37.392 43.710 1.00 29.31 105 ILE A N 1
ATOM 788 C CA . ILE A 1 107 ? 15.148 37.166 44.383 1.00 27.83 105 ILE A CA 1
ATOM 789 C C . ILE A 1 107 ? 14.982 35.693 44.744 1.00 27.54 105 ILE A C 1
ATOM 790 O O . ILE A 1 107 ? 15.325 34.823 43.954 1.00 28.00 105 ILE A O 1
ATOM 795 N N . PRO A 1 108 ? 14.476 35.393 45.952 1.00 27.96 106 PRO A N 1
ATOM 796 C CA . PRO A 1 108 ? 14.299 33.982 46.311 1.00 29.30 106 PRO A CA 1
ATOM 797 C C . PRO A 1 108 ? 13.277 33.351 45.350 1.00 31.59 106 PRO A C 1
ATOM 798 O O . PRO A 1 108 ? 12.230 33.940 45.072 1.00 31.13 106 PRO A O 1
ATOM 802 N N . ILE A 1 109 ? 13.586 32.164 44.840 1.00 33.42 107 ILE A N 1
ATOM 803 C CA . ILE A 1 109 ? 12.717 31.484 43.895 1.00 35.81 107 ILE A CA 1
ATOM 804 C C . ILE A 1 109 ? 11.301 31.288 44.416 1.00 39.18 107 ILE A C 1
ATOM 805 O O . ILE A 1 109 ? 10.333 31.328 43.652 1.00 39.62 107 ILE A O 1
ATOM 810 N N . ARG A 1 110 ? 11.189 31.079 45.720 1.00 42.30 108 ARG A N 1
ATOM 811 C CA . ARG A 1 110 ? 9.899 30.878 46.348 1.00 44.98 108 ARG A CA 1
ATOM 812 C C . ARG A 1 110 ? 8.963 32.080 46.161 1.00 44.83 108 ARG A C 1
ATOM 813 O O . ARG A 1 110 ? 7.750 31.945 46.296 1.00 44.85 108 ARG A O 1
ATOM 821 N N . GLU A 1 111 ? 9.517 33.244 45.823 1.00 44.48 109 GLU A N 1
ATOM 822 C CA . GLU A 1 111 ? 8.719 34.465 45.681 1.00 45.25 109 GLU A CA 1
ATOM 823 C C . GLU A 1 111 ? 8.394 34.880 44.251 1.00 46.37 109 GLU A C 1
ATOM 824 O O . GLU A 1 111 ? 7.993 36.023 44.008 1.00 46.46 109 GLU A O 1
ATOM 830 N N . ALA A 1 112 ? 8.571 33.953 43.315 1.00 47.78 110 ALA A N 1
ATOM 831 C CA . ALA A 1 112 ? 8.310 34.209 41.906 1.00 50.36 110 ALA A CA 1
ATOM 832 C C . ALA A 1 112 ? 6.831 34.455 41.660 1.00 52.52 110 ALA A C 1
ATOM 833 O O . ALA A 1 112 ? 6.450 35.431 41.011 1.00 53.08 110 ALA A O 1
ATOM 835 N N . GLU A 1 113 ? 6.003 33.552 42.175 1.00 55.04 111 GLU A N 1
ATOM 836 C CA . GLU A 1 113 ? 4.558 33.635 42.062 1.00 58.08 111 GLU A CA 1
ATOM 837 C C . GLU A 1 113 ? 4.055 35.012 42.493 1.00 58.62 111 GLU A C 1
ATOM 838 O O . GLU A 1 113 ? 3.365 35.681 41.736 1.00 57.47 111 GLU A O 1
ATOM 844 N N . ASP A 1 114 ? 4.424 35.421 43.712 1.00 60.80 112 ASP A N 1
ATOM 845 C CA . ASP A 1 114 ? 4.011 36.717 44.248 1.00 63.56 112 ASP A CA 1
ATOM 846 C C . ASP A 1 114 ? 4.433 37.786 43.255 1.00 65.20 112 ASP A C 1
ATOM 847 O O . ASP A 1 114 ? 3.640 38.639 42.859 1.00 66.22 112 ASP A O 1
ATOM 852 N N . TYR A 1 115 ? 5.703 37.716 42.870 1.00 66.34 113 TY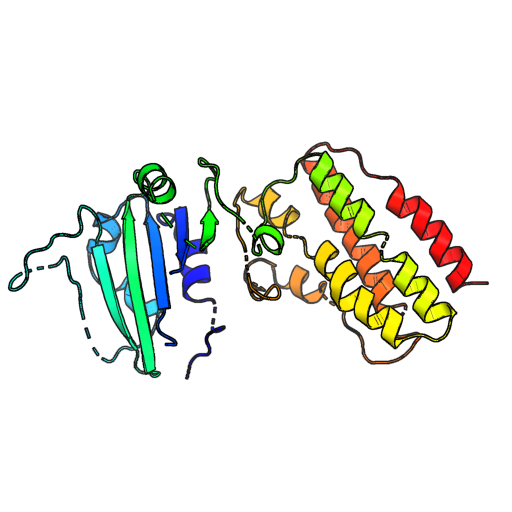R A N 1
ATOM 853 C CA . TYR A 1 115 ? 6.317 38.656 41.931 1.00 67.14 113 TYR A CA 1
ATOM 854 C C . TYR A 1 115 ? 5.530 38.800 40.639 1.00 68.61 113 TYR A C 1
ATOM 855 O O . TYR A 1 115 ? 5.130 39.917 40.284 1.00 68.99 113 TYR A O 1
ATOM 864 N N . PHE A 1 116 ? 5.348 37.682 39.938 1.00 69.73 114 PHE A N 1
ATOM 865 C CA . PHE A 1 116 ? 4.612 37.645 38.683 1.00 71.97 114 PHE A CA 1
ATOM 866 C C . PHE A 1 116 ? 3.258 38.312 38.840 1.00 73.12 114 PHE A C 1
ATOM 867 O O . PHE A 1 116 ? 2.971 39.327 38.190 1.00 73.33 114 PHE A O 1
ATOM 875 N N . ALA A 1 117 ? 2.441 37.722 39.710 1.00 73.66 115 ALA A N 1
ATOM 876 C CA . ALA A 1 117 ? 1.080 38.192 40.003 1.00 73.61 115 ALA A CA 1
ATOM 877 C C . ALA A 1 117 ? 0.953 39.711 39.955 1.00 73.30 115 ALA A C 1
ATOM 878 O O . ALA A 1 117 ? 0.513 40.273 38.944 1.00 73.43 115 ALA A O 1
ATOM 880 N N . ASN A 1 118 ? 1.358 40.365 41.040 1.00 72.70 116 ASN A N 1
ATOM 881 C CA . ASN A 1 118 ? 1.304 41.814 41.110 1.00 72.67 116 ASN A CA 1
ATOM 882 C C . ASN A 1 118 ? 2.371 42.411 40.197 1.00 72.34 116 ASN A C 1
ATOM 883 O O . ASN A 1 118 ? 3.060 43.369 40.552 1.00 72.27 116 ASN A O 1
ATOM 888 N N . LYS A 1 124 ? 9.491 40.631 31.237 1.00 33.51 122 LYS A N 1
ATOM 889 C CA . LYS A 1 124 ? 10.074 39.768 30.202 1.00 33.35 122 LYS A CA 1
ATOM 890 C C . LYS A 1 124 ? 10.947 38.608 30.709 1.00 33.51 122 LYS A C 1
ATOM 891 O O . LYS A 1 124 ? 12.144 38.771 30.867 1.00 34.61 122 LYS A O 1
ATOM 893 N N . VAL A 1 125 ? 10.346 37.444 30.947 1.00 33.31 123 VAL A N 1
ATOM 894 C CA . VAL A 1 125 ? 11.080 36.260 31.393 1.00 32.77 123 VAL A CA 1
ATOM 895 C C . VAL A 1 125 ? 12.013 35.792 30.282 1.00 32.78 123 VAL A C 1
ATOM 896 O O . VAL A 1 125 ? 11.645 35.831 29.114 1.00 31.58 123 VAL A O 1
ATOM 900 N N . LEU A 1 126 ? 13.217 35.359 30.645 1.00 32.96 124 LEU A N 1
ATOM 901 C CA . LEU A 1 126 ? 14.157 34.880 29.638 1.00 33.15 124 LEU A CA 1
ATOM 902 C C . LEU A 1 126 ? 14.418 33.397 29.747 1.00 32.43 124 LEU A C 1
ATOM 903 O O . LEU A 1 126 ? 14.597 32.711 28.726 1.00 32.34 124 LEU A O 1
ATOM 908 N N . LEU A 1 127 ? 14.439 32.899 30.977 1.00 31.37 125 LEU A N 1
ATOM 909 C CA . LEU A 1 127 ? 14.671 31.482 31.234 1.00 29.67 125 LEU A CA 1
ATOM 910 C C . LEU A 1 127 ? 13.937 30.995 32.462 1.00 29.27 125 LEU A C 1
ATOM 911 O O . LEU A 1 127 ? 13.906 31.664 33.497 1.00 29.46 125 LEU A O 1
ATOM 916 N N . ASP A 1 128 ? 13.345 29.815 32.324 1.00 29.67 126 ASP A N 1
ATOM 917 C CA . ASP A 1 128 ? 12.624 29.152 33.402 1.00 28.85 126 ASP A CA 1
ATOM 918 C C . ASP A 1 128 ? 13.102 27.708 33.344 1.00 28.67 126 ASP A C 1
ATOM 919 O O . ASP A 1 128 ? 12.917 27.031 32.345 1.00 26.84 126 ASP A O 1
ATOM 924 N N . LYS A 1 129 ? 13.720 27.243 34.416 1.00 30.10 127 LYS A N 1
ATOM 925 C CA . LYS A 1 129 ? 14.245 25.890 34.426 1.00 32.66 127 LYS A CA 1
ATOM 926 C C . LYS A 1 129 ? 13.284 24.860 34.962 1.00 35.47 127 LYS A C 1
ATOM 927 O O . LYS A 1 129 ? 13.435 23.669 34.691 1.00 36.52 127 LYS A O 1
ATOM 933 N N . ASP A 1 130 ? 12.276 25.323 35.690 1.00 38.44 128 ASP A N 1
ATOM 934 C CA . ASP A 1 130 ? 11.294 24.423 36.273 1.00 42.58 128 ASP A CA 1
ATOM 935 C C . ASP A 1 130 ? 9.912 24.488 35.659 1.00 45.02 128 ASP A C 1
ATOM 936 O O . ASP A 1 130 ? 9.212 23.474 35.618 1.00 45.11 128 ASP A O 1
ATOM 941 N N . SER A 1 131 ? 9.516 25.675 35.203 1.00 48.40 129 SER A N 1
ATOM 942 C CA . SER A 1 131 ? 8.216 25.861 34.568 1.00 51.78 129 SER A CA 1
ATOM 943 C C . SER A 1 131 ? 7.070 25.492 35.527 1.00 54.25 129 SER A C 1
ATOM 944 O O . SER A 1 131 ? 6.065 24.927 35.105 1.00 56.41 129 SER A O 1
ATOM 947 N N . PHE A 1 132 ? 7.227 25.794 36.812 1.00 56.25 130 PHE A N 1
ATOM 948 C CA . PHE A 1 132 ? 6.174 25.476 37.780 1.00 58.30 130 PHE A CA 1
ATOM 949 C C . PHE A 1 132 ? 4.988 26.409 37.570 1.00 59.84 130 PHE A C 1
ATOM 950 O O . PHE A 1 132 ? 3.823 25.986 37.607 1.00 60.83 130 PHE A O 1
ATOM 952 N N . ILE A 1 133 ? 5.302 27.679 37.348 1.00 60.90 131 ILE A N 1
ATOM 953 C CA . ILE A 1 133 ? 4.300 28.720 37.153 1.00 61.82 131 ILE A CA 1
ATOM 954 C C . ILE A 1 133 ? 3.920 28.908 35.686 1.00 63.41 131 ILE A C 1
ATOM 955 O O . ILE A 1 133 ? 4.668 28.511 34.776 1.00 64.24 131 ILE A O 1
ATOM 960 N N . ASN A 1 134 ? 2.742 29.504 35.486 1.00 64.39 132 ASN A N 1
ATOM 961 C CA . ASN A 1 134 ? 2.208 29.827 34.164 1.00 65.05 132 ASN A CA 1
ATOM 962 C C . ASN A 1 134 ? 2.155 31.364 34.113 1.00 64.88 132 ASN A C 1
ATOM 963 O O . ASN A 1 134 ? 1.925 32.009 35.140 1.00 64.37 132 ASN A O 1
ATOM 965 N N . TYR A 1 135 ? 2.384 31.956 32.931 1.00 64.02 133 TYR A N 1
ATOM 966 C CA . TYR A 1 135 ? 2.376 33.426 32.820 1.00 63.37 133 TYR A CA 1
ATOM 967 C C . TYR A 1 135 ? 2.351 34.110 31.441 1.00 64.20 133 TYR A C 1
ATOM 968 O O . TYR A 1 135 ? 2.029 33.509 30.419 1.00 64.31 133 TYR A O 1
ATOM 977 N N . LYS A 1 136 ? 2.683 35.406 31.488 1.00 64.91 134 LYS A N 1
ATOM 978 C CA . LYS A 1 136 ? 2.716 36.359 30.375 1.00 65.60 134 LYS A CA 1
ATOM 979 C C . LYS A 1 136 ? 3.091 35.960 28.937 1.00 66.03 134 LYS A C 1
ATOM 980 O O . LYS A 1 136 ? 3.412 34.817 28.621 1.00 65.07 134 LYS A O 1
ATOM 982 N N . VAL A 1 137 ? 3.029 36.987 28.084 1.00 66.73 135 VAL A N 1
ATOM 983 C CA . VAL A 1 137 ? 3.293 36.950 26.641 1.00 66.82 135 VAL A CA 1
ATOM 984 C C . VAL A 1 137 ? 4.295 38.071 26.336 1.00 67.45 135 VAL A C 1
ATOM 985 O O . VAL A 1 137 ? 4.058 39.227 26.697 1.00 67.07 135 VAL A O 1
ATOM 989 N N . ASN A 1 140 ? 3.853 40.987 22.576 1.00 68.67 138 ASN A N 1
ATOM 990 C CA . ASN A 1 140 ? 4.181 40.545 21.217 1.00 68.30 138 ASN A CA 1
ATOM 991 C C . ASN A 1 140 ? 5.384 39.606 21.251 1.00 67.83 138 ASN A C 1
ATOM 992 O O . ASN A 1 140 ? 5.904 39.175 20.203 1.00 67.99 138 ASN A O 1
ATOM 994 N N . ASP A 1 141 ? 5.794 39.265 22.471 1.00 66.70 139 ASP A N 1
ATOM 995 C CA . ASP A 1 141 ? 6.928 38.377 22.681 1.00 64.46 139 ASP A CA 1
ATOM 996 C C . ASP A 1 141 ? 6.632 36.876 22.630 1.00 61.93 139 ASP A C 1
ATOM 997 O O . ASP A 1 141 ? 7.567 36.073 22.583 1.00 61.13 139 ASP A O 1
ATOM 1002 N N . ARG A 1 142 ? 5.354 36.500 22.649 1.00 58.40 140 ARG A N 1
ATOM 1003 C CA . ARG A 1 142 ? 5.017 35.084 22.589 1.00 55.64 140 ARG A CA 1
ATOM 1004 C C . ARG A 1 142 ? 5.620 34.485 21.304 1.00 53.39 140 ARG A C 1
ATOM 1005 O O . ARG A 1 142 ? 5.779 33.271 21.167 1.00 53.43 140 ARG A O 1
ATOM 1007 N N . GLN A 1 143 ? 5.979 35.365 20.373 1.00 50.33 141 GLN A N 1
ATOM 1008 C CA . GLN A 1 143 ? 6.579 34.979 19.106 1.00 47.11 141 GLN A CA 1
ATOM 1009 C C . GLN A 1 143 ? 7.884 34.221 19.348 1.00 45.16 141 GLN A C 1
ATOM 1010 O O . GLN A 1 143 ? 8.212 33.257 18.645 1.00 44.42 141 GLN A O 1
ATOM 1016 N N . TYR A 1 144 ? 8.623 34.664 20.361 1.00 43.00 142 TYR A N 1
ATOM 1017 C CA . TYR A 1 144 ? 9.902 34.068 20.697 1.00 40.06 142 TYR A CA 1
ATOM 1018 C C . TYR A 1 144 ? 9.861 33.077 21.854 1.00 38.12 142 TYR A C 1
ATOM 1019 O O . TYR A 1 144 ? 10.858 32.415 22.141 1.00 38.46 142 TYR A O 1
ATOM 1028 N N . TRP A 1 145 ? 8.714 32.951 22.509 1.00 35.09 143 TRP A N 1
ATOM 1029 C CA . TRP A 1 145 ? 8.623 32.051 23.648 1.00 32.26 143 TRP A CA 1
ATOM 1030 C C . TRP A 1 145 ? 8.657 30.571 23.278 1.00 32.14 143 TRP A C 1
ATOM 1031 O O . TRP A 1 145 ? 7.917 30.123 22.406 1.00 33.76 143 TRP A O 1
ATOM 1042 N N . ILE A 1 146 ? 9.515 29.823 23.963 1.00 30.41 144 ILE A N 1
ATOM 1043 C CA . ILE A 1 146 ? 9.658 28.390 23.730 1.00 29.52 144 ILE A CA 1
ATOM 1044 C C . ILE A 1 146 ? 9.396 27.599 25.011 1.00 30.46 144 ILE A C 1
ATOM 1045 O O . ILE A 1 146 ? 9.874 27.969 26.075 1.00 32.39 144 ILE A O 1
ATOM 1050 N N . LYS A 1 147 ? 8.629 26.519 24.892 1.00 31.07 145 LYS A N 1
ATOM 1051 C CA . LYS A 1 147 ? 8.301 25.623 26.001 1.00 32.83 145 LYS A CA 1
ATOM 1052 C C . LYS A 1 147 ? 7.720 24.365 25.363 1.00 32.92 145 LYS A C 1
ATOM 1053 O O . LYS A 1 147 ? 7.374 24.389 24.186 1.00 31.93 145 LYS A O 1
ATOM 1059 N N . ARG A 1 148 ? 7.624 23.272 26.126 1.00 34.68 146 ARG A N 1
ATOM 1060 C CA . ARG A 1 148 ? 7.114 22.002 25.588 1.00 36.00 146 ARG A CA 1
ATOM 1061 C C . ARG A 1 148 ? 5.829 22.222 24.782 1.00 34.27 146 ARG A C 1
ATOM 1062 O O . ARG A 1 148 ? 4.823 22.727 25.305 1.00 34.56 146 ARG A O 1
ATOM 1070 N N . PRO A 1 149 ? 5.837 21.831 23.506 1.00 32.02 147 PRO A N 1
ATOM 1071 C CA . PRO A 1 149 ? 4.626 22.042 22.722 1.00 32.05 147 PRO A CA 1
ATOM 1072 C C . PRO A 1 149 ? 3.530 21.070 23.076 1.00 32.54 147 PRO A C 1
ATOM 1073 O O . PRO A 1 149 ? 3.803 19.977 23.583 1.00 32.61 147 PRO A O 1
ATOM 1077 N N . THR A 1 150 ? 2.294 21.492 22.842 1.00 31.74 148 THR A N 1
ATOM 1078 C CA . THR A 1 150 ? 1.152 20.632 23.062 1.00 33.20 148 THR A CA 1
ATOM 1079 C C . THR A 1 150 ? 1.026 19.973 21.691 1.00 33.54 148 THR A C 1
ATOM 1080 O O . THR A 1 150 ? 1.655 20.436 20.725 1.00 34.62 148 THR A O 1
ATOM 1084 N N . ALA A 1 151 ? 0.243 18.902 21.597 1.00 31.82 149 ALA A N 1
ATOM 1085 C CA . ALA A 1 151 ? 0.073 18.198 20.326 1.00 30.33 149 ALA A CA 1
ATOM 1086 C C . ALA A 1 151 ? -0.346 19.169 19.224 1.00 30.38 149 ALA A C 1
ATOM 1087 O O . ALA A 1 151 ? 0.138 19.107 18.078 1.00 29.26 149 ALA A O 1
ATOM 1089 N N . ARG A 1 152 ? -1.225 20.090 19.594 1.00 30.30 150 ARG A N 1
ATOM 1090 C CA . ARG A 1 152 ? -1.732 21.081 18.667 1.00 31.02 150 ARG A CA 1
ATOM 1091 C C . ARG A 1 152 ? -0.679 22.109 18.254 1.00 31.19 150 ARG A C 1
ATOM 1092 O O . ARG A 1 152 ? -0.535 22.413 17.072 1.00 31.09 150 ARG A O 1
ATOM 1100 N N . GLU A 1 153 ? 0.055 22.648 19.221 1.00 30.09 151 GLU A N 1
ATOM 1101 C CA . GLU A 1 153 ? 1.072 23.621 18.895 1.00 29.31 151 GLU A CA 1
ATOM 1102 C C . GLU A 1 153 ? 2.076 22.960 17.974 1.00 28.67 151 GLU A C 1
ATOM 1103 O O . GLU A 1 153 ? 2.561 23.573 17.021 1.00 27.63 151 GLU A O 1
ATOM 1109 N N . PHE A 1 154 ? 2.370 21.694 18.254 1.00 28.05 152 PHE A N 1
ATOM 1110 C CA . PHE A 1 154 ? 3.326 20.945 17.451 1.00 27.87 152 PHE A CA 1
ATOM 1111 C C . PHE A 1 154 ? 2.845 20.898 16.003 1.00 28.68 152 PHE A C 1
ATOM 1112 O O . PHE A 1 154 ? 3.574 21.266 15.075 1.00 28.37 152 PHE A O 1
ATOM 1120 N N . ASP A 1 155 ? 1.613 20.435 15.828 1.00 29.06 153 ASP A N 1
ATOM 1121 C CA . ASP A 1 155 ? 1.011 20.337 14.516 1.00 27.95 153 ASP A CA 1
ATOM 1122 C C . ASP A 1 155 ? 1.006 21.705 13.836 1.00 27.91 153 ASP A C 1
ATOM 1123 O O . ASP A 1 155 ? 1.251 21.809 12.638 1.00 28.05 153 ASP A O 1
ATOM 1128 N N . ASP A 1 156 ? 0.758 22.759 14.603 1.00 27.13 154 ASP A N 1
ATOM 1129 C CA . ASP A 1 156 ? 0.760 24.088 14.024 1.00 26.89 154 ASP A CA 1
ATOM 1130 C C . ASP A 1 156 ? 2.127 24.447 13.421 1.00 27.32 154 ASP A C 1
ATOM 1131 O O . ASP A 1 156 ? 2.204 24.929 12.298 1.00 28.23 154 ASP A O 1
ATOM 1136 N N . CYS A 1 157 ? 3.204 24.195 14.151 1.00 27.27 155 CYS A N 1
ATOM 1137 C CA . CYS A 1 157 ? 4.527 24.519 13.625 1.00 27.52 155 CYS A CA 1
ATOM 1138 C C . CYS A 1 157 ? 4.820 23.798 12.319 1.00 27.31 155 CYS A C 1
ATOM 1139 O O . CYS A 1 157 ? 5.436 24.369 11.419 1.00 27.54 155 CYS A O 1
ATOM 1142 N N . CYS A 1 158 ? 4.371 22.552 12.207 1.00 26.69 156 CYS A N 1
ATOM 1143 C CA . CYS A 1 158 ? 4.605 21.781 10.995 1.00 26.50 156 CYS A CA 1
ATOM 1144 C C . CYS A 1 158 ? 3.715 22.305 9.870 1.00 26.05 156 CYS A C 1
ATOM 1145 O O . CYS A 1 158 ? 4.143 22.401 8.717 1.00 26.84 156 CYS A O 1
ATOM 1148 N N . ASN A 1 159 ? 2.481 22.660 10.210 1.00 24.86 157 ASN A N 1
ATOM 1149 C CA . ASN A 1 159 ? 1.536 23.164 9.232 1.00 23.33 157 ASN A CA 1
ATOM 1150 C C . ASN A 1 159 ? 2.099 24.423 8.588 1.00 23.16 157 ASN A C 1
ATOM 1151 O O . ASN A 1 159 ? 2.224 24.502 7.373 1.00 23.01 157 ASN A O 1
ATOM 1156 N N . GLU A 1 160 ? 2.481 25.383 9.416 1.00 23.43 158 GLU A N 1
ATOM 1157 C CA . GLU A 1 160 ? 3.035 26.644 8.940 1.00 24.99 158 GLU A CA 1
ATOM 1158 C C . GLU A 1 160 ? 4.311 26.440 8.144 1.00 24.98 158 GLU A C 1
ATOM 1159 O O . GLU A 1 160 ? 4.495 27.021 7.070 1.00 25.35 158 GLU A O 1
ATOM 1165 N N . PHE A 1 161 ? 5.201 25.614 8.684 1.00 24.27 159 PHE A N 1
ATOM 1166 C CA . PHE A 1 161 ? 6.466 25.324 8.022 1.00 22.23 159 PHE A CA 1
ATOM 1167 C C . PHE A 1 161 ? 6.260 24.882 6.579 1.00 22.62 159 PHE A C 1
ATOM 1168 O O . PHE A 1 161 ? 6.711 25.535 5.649 1.00 22.94 159 PHE A O 1
ATOM 1176 N N . TRP A 1 162 ? 5.577 23.756 6.407 1.00 23.76 160 TRP A N 1
ATOM 1177 C CA . TRP A 1 162 ? 5.355 23.227 5.077 1.00 24.74 160 TRP A CA 1
ATOM 1178 C C . TRP A 1 162 ? 4.481 24.094 4.186 1.00 25.72 160 TRP A C 1
ATOM 1179 O O . TRP A 1 162 ? 4.732 24.179 2.978 1.00 25.62 160 TRP A O 1
ATOM 1198 N N . VAL A 1 164 ? 3.958 27.573 4.220 1.00 27.77 162 VAL A N 1
ATOM 1199 C CA . VAL A 1 164 ? 4.658 28.745 3.751 1.00 29.07 162 VAL A CA 1
ATOM 1200 C C . VAL A 1 164 ? 5.804 28.295 2.856 1.00 30.29 162 VAL A C 1
ATOM 1201 O O . VAL A 1 164 ? 6.272 29.025 1.972 1.00 30.25 162 VAL A O 1
ATOM 1205 N N . SER A 1 165 ? 6.241 27.068 3.090 1.00 30.46 163 SER A N 1
ATOM 1206 C CA . SER A 1 165 ? 7.323 26.503 2.318 1.00 30.66 163 SER A CA 1
ATOM 1207 C C . SER A 1 165 ? 6.978 26.458 0.826 1.00 32.17 163 SER A C 1
ATOM 1208 O O . SER A 1 165 ? 7.857 26.646 -0.029 1.00 32.83 163 SER A O 1
ATOM 1211 N N . THR A 1 166 ? 5.704 26.217 0.510 1.00 31.73 164 THR A N 1
ATOM 1212 C CA . THR A 1 166 ? 5.265 26.160 -0.889 1.00 31.32 164 THR A CA 1
ATOM 1213 C C . THR A 1 166 ? 5.341 27.527 -1.559 1.00 32.19 164 THR A C 1
ATOM 1214 O O . THR A 1 166 ? 5.395 27.627 -2.789 1.00 30.79 164 THR A O 1
ATOM 1218 N N . TYR A 1 167 ? 5.301 28.577 -0.745 1.00 33.41 165 TYR A N 1
ATOM 1219 C CA . TYR A 1 167 ? 5.386 29.926 -1.275 1.00 33.18 165 TYR A CA 1
ATOM 1220 C C . TYR A 1 167 ? 6.796 30.119 -1.810 1.00 32.92 165 TYR A C 1
ATOM 1221 O O . TYR A 1 167 ? 6.993 30.770 -2.824 1.00 34.61 165 TYR A O 1
ATOM 1230 N N . VAL A 1 168 ? 7.769 29.512 -1.137 1.00 31.52 166 VAL A N 1
ATOM 1231 C CA . VAL A 1 168 ? 9.170 29.605 -1.547 1.00 30.67 166 VAL A CA 1
ATOM 1232 C C . VAL A 1 168 ? 9.381 28.823 -2.848 1.00 32.11 166 VAL A C 1
ATOM 1233 O O . VAL A 1 168 ? 10.171 29.206 -3.722 1.00 31.35 166 VAL A O 1
ATOM 1237 N N . VAL A 1 169 ? 8.664 27.718 -2.970 1.00 32.26 167 VAL A N 1
ATOM 1238 C CA . VAL A 1 169 ? 8.761 26.901 -4.157 1.00 34.14 167 VAL A CA 1
ATOM 1239 C C . VAL A 1 169 ? 8.225 27.692 -5.359 1.00 36.06 167 VAL A C 1
ATOM 1240 O O . VAL A 1 169 ? 8.914 27.822 -6.383 1.00 35.31 167 VAL A O 1
ATOM 1244 N N . LYS A 1 170 ? 6.992 28.190 -5.224 1.00 38.27 168 LYS A N 1
ATOM 1245 C CA . LYS A 1 170 ? 6.321 28.981 -6.259 1.00 40.52 168 LYS A CA 1
ATOM 1246 C C . LYS A 1 170 ? 7.144 30.203 -6.606 1.00 41.16 168 LYS A C 1
ATOM 1247 O O . LYS A 1 170 ? 7.139 30.659 -7.748 1.00 42.86 168 LYS A O 1
ATOM 1253 N N . GLY A 1 171 ? 7.820 30.758 -5.605 1.00 40.26 169 GLY A N 1
ATOM 1254 C CA . GLY A 1 171 ? 8.653 31.926 -5.826 1.00 38.47 169 GLY A CA 1
ATOM 1255 C C . GLY A 1 171 ? 9.807 31.622 -6.762 1.00 38.11 169 GLY A C 1
ATOM 1256 O O . GLY A 1 171 ? 10.071 32.369 -7.705 1.00 37.65 169 GLY A O 1
ATOM 1257 N N . LEU A 1 172 ? 10.485 30.508 -6.516 1.00 38.73 170 LEU A N 1
ATOM 1258 C CA . LEU A 1 172 ? 11.620 30.098 -7.328 1.00 38.85 170 LEU A CA 1
ATOM 1259 C C . LEU A 1 172 ? 11.217 29.584 -8.708 1.00 40.48 170 LEU A C 1
ATOM 1260 O O . LEU A 1 172 ? 11.992 29.697 -9.659 1.00 41.42 170 LEU A O 1
ATOM 1265 N N . ALA A 1 173 ? 10.010 29.026 -8.816 1.00 41.09 171 ALA A N 1
ATOM 1266 C CA . ALA A 1 173 ? 9.527 28.497 -10.090 1.00 41.08 171 ALA A CA 1
ATOM 1267 C C . ALA A 1 173 ? 8.997 29.606 -10.992 1.00 42.33 171 ALA A C 1
ATOM 1268 O O . ALA A 1 173 ? 9.019 29.481 -12.213 1.00 41.03 171 ALA A O 1
ATOM 1270 N N . ARG A 1 174 ? 8.547 30.699 -10.374 1.00 45.10 172 ARG A N 1
ATOM 1271 C CA . ARG A 1 174 ? 7.989 31.850 -11.072 1.00 46.88 172 ARG A CA 1
ATOM 1272 C C . ARG A 1 174 ? 8.935 33.035 -11.181 1.00 47.35 172 ARG A C 1
ATOM 1273 O O . ARG A 1 174 ? 8.496 34.140 -11.466 1.00 47.66 172 ARG A O 1
ATOM 1281 N N . ASN A 1 175 ? 10.225 32.819 -10.935 1.00 48.32 173 ASN A N 1
ATOM 1282 C CA . ASN A 1 175 ? 11.212 33.892 -11.033 1.00 48.96 173 ASN A CA 1
ATOM 1283 C C . ASN A 1 175 ? 11.018 35.083 -10.110 1.00 48.62 173 ASN A C 1
ATOM 1284 O O . ASN A 1 175 ? 11.256 36.228 -10.490 1.00 49.40 173 ASN A O 1
ATOM 1289 N N . GLU A 1 176 ? 10.607 34.801 -8.881 1.00 47.51 174 GLU A N 1
ATOM 1290 C CA . GLU A 1 176 ? 10.375 35.824 -7.872 1.00 46.45 174 GLU A CA 1
ATOM 1291 C C . GLU A 1 176 ? 11.288 35.467 -6.716 1.00 45.03 174 GLU A C 1
ATOM 1292 O O . GLU A 1 176 ? 10.834 35.289 -5.584 1.00 44.74 174 GLU A O 1
ATOM 1298 N N . ILE A 1 177 ? 12.577 35.350 -6.996 1.00 43.45 175 ILE A N 1
ATOM 1299 C CA . ILE A 1 177 ? 13.531 34.953 -5.971 1.00 42.59 175 ILE A CA 1
ATOM 1300 C C . ILE A 1 177 ? 13.460 35.803 -4.705 1.00 42.86 175 ILE A C 1
ATOM 1301 O O . ILE A 1 177 ? 13.681 35.301 -3.605 1.00 41.38 175 ILE A O 1
ATOM 1306 N N . LEU A 1 178 ? 13.121 37.086 -4.848 1.00 43.84 176 LEU A N 1
ATOM 1307 C CA . LEU A 1 178 ? 13.011 37.955 -3.675 1.00 44.14 176 LEU A CA 1
ATOM 1308 C C . LEU A 1 178 ? 11.795 37.561 -2.843 1.00 43.15 176 LEU A C 1
ATOM 1309 O O . LEU A 1 178 ? 11.823 37.634 -1.613 1.00 42.05 176 LEU A O 1
ATOM 1314 N N . PHE A 1 179 ? 10.739 37.134 -3.524 1.00 42.62 177 PHE A N 1
ATOM 1315 C CA . PHE A 1 179 ? 9.514 36.696 -2.850 1.00 42.76 177 PHE A CA 1
ATOM 1316 C C . PHE A 1 179 ? 9.861 35.435 -2.059 1.00 41.56 177 PHE A C 1
ATOM 1317 O O . PHE A 1 179 ? 9.491 35.278 -0.884 1.00 39.99 177 PHE A O 1
ATOM 1325 N N . ALA A 1 180 ? 10.600 34.549 -2.716 1.00 40.11 178 ALA A N 1
ATOM 1326 C CA . ALA A 1 180 ? 11.009 33.300 -2.099 1.00 39.17 178 ALA A CA 1
ATOM 1327 C C . ALA A 1 180 ? 11.893 33.537 -0.877 1.00 39.12 178 ALA A C 1
ATOM 1328 O O . ALA A 1 180 ? 11.674 32.936 0.185 1.00 38.63 178 ALA A O 1
ATOM 1330 N N . ILE A 1 181 ? 12.867 34.432 -1.027 1.00 38.71 179 ILE A N 1
ATOM 1331 C CA . ILE A 1 181 ? 13.815 34.762 0.039 1.00 38.39 179 ILE A CA 1
ATOM 1332 C C . ILE A 1 181 ? 13.151 35.343 1.288 1.00 39.39 179 ILE A C 1
ATOM 1333 O O . ILE A 1 181 ? 13.518 35.008 2.413 1.00 40.13 179 ILE A O 1
ATOM 1338 N N . ASP A 1 182 ? 12.181 36.224 1.100 1.00 40.41 180 ASP A N 1
ATOM 1339 C CA . ASP A 1 182 ? 11.526 36.828 2.254 1.00 42.09 180 ASP A CA 1
ATOM 1340 C C . ASP A 1 182 ? 10.750 35.792 3.070 1.00 40.79 180 ASP A C 1
ATOM 1341 O O . ASP A 1 182 ? 10.742 35.847 4.299 1.00 40.78 180 ASP A O 1
ATOM 1346 N N . HIS A 1 183 ? 10.119 34.834 2.399 1.00 38.86 181 HIS A N 1
ATOM 1347 C CA . HIS A 1 183 ? 9.370 33.809 3.107 1.00 37.62 181 HIS A CA 1
ATOM 1348 C C . HIS A 1 183 ? 10.313 32.810 3.776 1.00 36.19 181 HIS A C 1
ATOM 1349 O O . HIS A 1 183 ? 10.030 32.282 4.857 1.00 35.90 181 HIS A O 1
ATOM 1356 N N . LEU A 1 184 ? 11.438 32.544 3.128 1.00 34.85 182 LEU A N 1
ATOM 1357 C CA . LEU A 1 184 ? 12.405 31.629 3.696 1.00 34.29 182 LEU A CA 1
ATOM 1358 C C . LEU A 1 184 ? 12.970 32.252 4.979 1.00 34.80 182 LEU A C 1
ATOM 1359 O O . LEU A 1 184 ? 12.958 31.643 6.055 1.00 35.80 182 LEU A O 1
ATOM 1364 N N . ASN A 1 185 ? 13.463 33.472 4.853 1.00 33.54 183 ASN A N 1
ATOM 1365 C CA . ASN A 1 185 ? 14.056 34.160 5.975 1.00 34.21 183 ASN A CA 1
ATOM 1366 C C . ASN A 1 185 ? 13.070 34.486 7.071 1.00 34.81 183 ASN A C 1
ATOM 1367 O O . ASN A 1 185 ? 13.388 34.371 8.254 1.00 35.03 183 ASN A O 1
ATOM 1372 N N . GLU A 1 186 ? 11.859 34.871 6.696 1.00 35.27 184 GLU A N 1
ATOM 1373 C CA . GLU A 1 186 ? 10.905 35.282 7.704 1.00 35.33 184 GLU A CA 1
ATOM 1374 C C . GLU A 1 186 ? 9.976 34.256 8.289 1.00 33.85 184 GLU A C 1
ATOM 1375 O O . GLU A 1 186 ? 9.429 34.489 9.359 1.00 33.65 184 GLU A O 1
ATOM 1381 N N . ILE A 1 187 ? 9.780 33.128 7.628 1.00 32.21 185 ILE A N 1
ATOM 1382 C CA . ILE A 1 187 ? 8.856 32.141 8.167 1.00 31.16 185 ILE A CA 1
ATOM 1383 C C . ILE A 1 187 ? 9.365 30.706 8.224 1.00 30.38 185 ILE A C 1
ATOM 1384 O O . ILE A 1 187 ? 9.340 30.074 9.275 1.00 28.92 185 ILE A O 1
ATOM 1389 N N . VAL A 1 188 ? 9.820 30.201 7.086 1.00 29.69 186 VAL A N 1
ATOM 1390 C CA . VAL A 1 188 ? 10.293 28.829 7.023 1.00 29.70 186 VAL A CA 1
ATOM 1391 C C . VAL A 1 188 ? 11.412 28.528 8.001 1.00 28.86 186 VAL A C 1
ATOM 1392 O O . VAL A 1 188 ? 11.224 27.701 8.886 1.00 27.68 186 VAL A O 1
ATOM 1396 N N . ARG A 1 189 ? 12.568 29.183 7.846 1.00 28.06 187 ARG A N 1
ATOM 1397 C CA . ARG A 1 189 ? 13.694 28.962 8.751 1.00 27.45 187 ARG A CA 1
ATOM 1398 C C . ARG A 1 189 ? 13.329 29.273 10.204 1.00 27.05 187 ARG A C 1
ATOM 1399 O O . ARG A 1 189 ? 13.744 28.550 11.110 1.00 28.10 187 ARG A O 1
ATOM 1407 N N . PRO A 1 190 ? 12.565 30.353 10.454 1.00 26.76 188 PRO A N 1
ATOM 1408 C CA . PRO A 1 190 ? 12.228 30.610 11.859 1.00 26.30 188 PRO A CA 1
ATOM 1409 C C . PRO A 1 190 ? 11.428 29.479 12.511 1.00 26.33 188 PRO A C 1
ATOM 1410 O O . PRO A 1 190 ? 11.510 29.277 13.727 1.00 27.42 188 PRO A O 1
ATOM 1414 N N . ASN A 1 191 ? 10.663 28.734 11.720 1.00 26.63 189 ASN A N 1
ATOM 1415 C CA . ASN A 1 191 ? 9.900 27.630 12.308 1.00 27.41 189 ASN A CA 1
ATOM 1416 C C . ASN A 1 191 ? 10.813 26.421 12.521 1.00 26.72 189 ASN A C 1
ATOM 1417 O O . ASN A 1 191 ? 10.630 25.662 13.457 1.00 26.12 189 ASN A O 1
ATOM 1422 N N . LEU A 1 192 ? 11.812 26.260 11.664 1.00 26.85 190 LEU A N 1
ATOM 1423 C CA . LEU A 1 192 ? 12.769 25.179 11.824 1.00 27.83 190 LEU A CA 1
ATOM 1424 C C . LEU A 1 192 ? 13.449 25.415 13.183 1.00 30.04 190 LEU A C 1
ATOM 1425 O O . LEU A 1 192 ? 13.656 24.482 13.966 1.00 30.41 190 LEU A O 1
ATOM 1430 N N . LEU A 1 193 ? 13.760 26.681 13.457 1.00 30.25 191 LEU A N 1
ATOM 1431 C CA . LEU A 1 193 ? 14.390 27.070 14.708 1.00 30.83 191 LEU A CA 1
ATOM 1432 C C . LEU A 1 193 ? 13.530 26.765 15.924 1.00 31.50 191 LEU A C 1
ATOM 1433 O O . LEU A 1 193 ? 14.042 26.334 16.958 1.00 30.26 191 LEU A O 1
ATOM 1438 N N . ARG A 1 194 ? 12.227 27.017 15.812 1.00 33.80 192 ARG A N 1
ATOM 1439 C CA . ARG A 1 194 ? 11.302 26.746 16.909 1.00 35.07 192 ARG A CA 1
ATOM 1440 C C . ARG A 1 194 ? 11.306 25.261 17.148 1.00 35.06 192 ARG A C 1
ATOM 1441 O O . ARG A 1 194 ? 11.343 24.817 18.286 1.00 35.45 192 ARG A O 1
ATOM 1465 N N . ALA A 1 197 ? 14.320 24.411 18.890 1.00 32.97 195 ALA A N 1
ATOM 1466 C CA . ALA A 1 197 ? 14.255 24.895 20.259 1.00 33.18 195 ALA A CA 1
ATOM 1467 C C . ALA A 1 197 ? 13.391 23.955 21.089 1.00 33.60 195 ALA A C 1
ATOM 1468 O O . ALA A 1 197 ? 13.727 23.653 22.239 1.00 35.66 195 ALA A O 1
ATOM 1470 N N . TRP A 1 198 ? 12.294 23.483 20.497 1.00 32.89 196 TRP A N 1
ATOM 1471 C CA . TRP A 1 198 ? 11.392 22.568 21.200 1.00 32.56 196 TRP A CA 1
ATOM 1472 C C . TRP A 1 198 ? 12.120 21.263 21.510 1.00 32.39 196 TRP A C 1
ATOM 1473 O O . TRP A 1 198 ? 11.834 20.587 22.505 1.00 32.86 196 TRP A O 1
ATOM 1484 N N . HIS A 1 199 ? 13.055 20.900 20.640 1.00 31.73 197 HIS A N 1
ATOM 1485 C CA . HIS A 1 199 ? 13.834 19.694 20.856 1.00 31.94 197 HIS A CA 1
ATOM 1486 C C . HIS A 1 199 ? 14.762 19.918 22.064 1.00 32.46 197 HIS A C 1
ATOM 1487 O O . HIS A 1 199 ? 14.866 19.065 22.935 1.00 32.56 197 HIS A O 1
ATOM 1494 N N . ILE A 1 200 ? 15.421 21.075 22.106 1.00 32.76 198 ILE A N 1
ATOM 1495 C CA . ILE A 1 200 ? 16.356 21.405 23.189 1.00 33.09 198 ILE A CA 1
ATOM 1496 C C . ILE A 1 200 ? 15.537 21.428 24.489 1.00 34.00 198 ILE A C 1
ATOM 1497 O O . ILE A 1 200 ? 15.944 20.897 25.538 1.00 32.66 198 ILE A O 1
ATOM 1502 N N . ALA A 1 201 ? 14.362 22.045 24.404 1.00 36.16 199 ALA A N 1
ATOM 1503 C CA . ALA A 1 201 ? 13.446 22.120 25.548 1.00 40.09 199 ALA A CA 1
ATOM 1504 C C . ALA A 1 201 ? 13.019 20.734 26.053 1.00 43.14 199 ALA A C 1
ATOM 1505 O O . ALA A 1 201 ? 12.649 20.564 27.219 1.00 44.21 199 ALA A O 1
ATOM 1507 N N . SER A 1 202 ? 13.047 19.763 25.147 1.00 46.60 200 SER A N 1
ATOM 1508 C CA . SER A 1 202 ? 12.689 18.395 25.479 1.00 48.22 200 SER A CA 1
ATOM 1509 C C . SER A 1 202 ? 13.779 17.824 26.354 1.00 48.59 200 SER A C 1
ATOM 1510 O O . SER A 1 202 ? 13.473 17.257 27.382 1.00 48.49 200 SER A O 1
ATOM 1513 N N . GLN A 1 203 ? 15.038 18.018 25.963 1.00 49.08 201 GLN A N 1
ATOM 1514 C CA . GLN A 1 203 ? 16.163 17.492 26.740 1.00 50.47 201 GLN A CA 1
ATOM 1515 C C . GLN A 1 203 ? 16.082 17.954 28.200 1.00 51.23 201 GLN A C 1
ATOM 1516 O O . GLN A 1 203 ? 15.840 17.158 29.124 1.00 52.19 201 GLN A O 1
ATOM 1522 N N . LYS A 1 204 ? 16.279 19.257 28.379 1.00 50.70 202 LYS A N 1
ATOM 1523 C CA . LYS A 1 204 ? 16.297 19.897 29.683 1.00 48.33 202 LYS A CA 1
ATOM 1524 C C . LYS A 1 204 ? 14.971 20.065 30.399 1.00 46.13 202 LYS A C 1
ATOM 1525 O O . LYS A 1 204 ? 14.891 19.886 31.612 1.00 45.60 202 LYS A O 1
ATOM 1531 N N . GLY A 1 205 ? 13.941 20.471 29.670 1.00 44.40 203 GLY A N 1
ATOM 1532 C CA . GLY A 1 205 ? 12.643 20.681 30.293 1.00 40.88 203 GLY A CA 1
ATOM 1533 C C . GLY A 1 205 ? 12.507 22.139 30.701 1.00 39.79 203 GLY A C 1
ATOM 1534 O O . GLY A 1 205 ? 11.676 22.467 31.546 1.00 38.71 203 GLY A O 1
ATOM 1535 N N . TYR A 1 206 ? 13.317 23.018 30.108 1.00 39.55 204 TYR A N 1
ATOM 1536 C CA . TYR A 1 206 ? 13.261 24.437 30.433 1.00 39.93 204 TYR A CA 1
ATOM 1537 C C . TYR A 1 206 ? 12.372 25.178 29.445 1.00 38.57 204 TYR A C 1
ATOM 1538 O O . TYR A 1 206 ? 11.980 24.626 28.407 1.00 40.32 204 TYR A O 1
ATOM 1547 N N . SER A 1 207 ? 12.038 26.418 29.788 1.00 36.83 205 SER A N 1
ATOM 1548 C CA . SER A 1 207 ? 11.245 27.290 28.930 1.00 34.82 205 SER A CA 1
ATOM 1549 C C . SER A 1 207 ? 12.136 28.510 28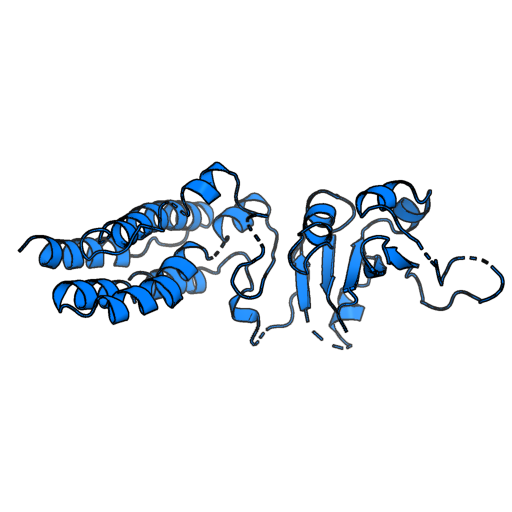.773 1.00 33.98 205 SER A C 1
ATOM 1550 O O . SER A 1 207 ? 12.796 28.901 29.729 1.00 33.59 205 SER A O 1
ATOM 1553 N N . PHE A 1 208 ? 12.166 29.116 27.596 1.00 32.45 206 PHE A N 1
ATOM 1554 C CA . PHE A 1 208 ? 13.018 30.278 27.415 1.00 32.77 206 PHE A CA 1
ATOM 1555 C C . PHE A 1 208 ? 12.639 31.088 26.200 1.00 33.62 206 PHE A C 1
ATOM 1556 O O . PHE A 1 208 ? 11.723 30.730 25.466 1.00 33.89 206 PHE A O 1
ATOM 1564 N N . SER A 1 209 ? 13.337 32.196 26.000 1.00 34.17 207 SER A N 1
ATOM 1565 C CA . SER A 1 209 ? 13.071 33.040 24.865 1.00 34.25 207 SER A CA 1
ATOM 1566 C C . SER A 1 209 ? 14.209 32.919 23.866 1.00 35.20 207 SER A C 1
ATOM 1567 O O . SER A 1 209 ? 15.334 32.584 24.232 1.00 33.89 207 SER A O 1
ATOM 1578 N N . GLY A 1 211 ? 14.790 35.412 21.978 1.00 43.52 209 GLY A N 1
ATOM 1579 C CA . GLY A 1 211 ? 15.230 36.790 21.934 1.00 45.97 209 GLY A CA 1
ATOM 1580 C C . GLY A 1 211 ? 14.846 37.499 20.656 1.00 47.45 209 GLY A C 1
ATOM 1581 O O . GLY A 1 211 ? 14.537 36.847 19.654 1.00 47.29 209 GLY A O 1
ATOM 1582 N N . LYS A 1 212 ? 14.855 38.832 20.694 1.00 48.50 21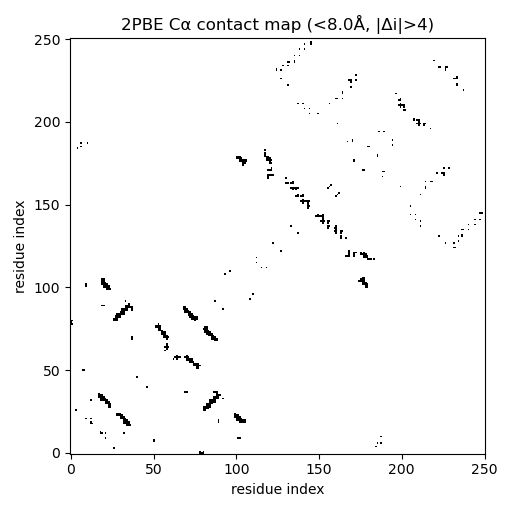0 LYS A N 1
ATOM 1583 C CA . LYS A 1 212 ? 14.527 39.646 19.530 1.00 49.44 210 LYS A CA 1
ATOM 1584 C C . LYS A 1 212 ? 15.393 39.147 18.364 1.00 49.15 210 LYS A C 1
ATOM 1585 O O . LYS A 1 212 ? 16.623 39.214 18.407 1.00 48.17 210 LYS A O 1
ATOM 1591 N N . ASN A 1 213 ? 14.730 38.612 17.344 1.00 49.55 211 ASN A N 1
ATOM 1592 C CA . ASN A 1 213 ? 15.397 38.056 16.160 1.00 49.91 211 ASN A CA 1
ATOM 1593 C C . ASN A 1 213 ? 16.277 36.849 16.453 1.00 49.22 211 ASN A C 1
ATOM 1594 O O . ASN A 1 213 ? 17.380 36.715 15.902 1.00 48.88 211 ASN A O 1
ATOM 1599 N N . TYR A 1 214 ? 15.776 35.973 17.323 1.00 48.04 212 TYR A N 1
ATOM 1600 C CA . TYR A 1 214 ? 16.447 34.717 17.670 1.00 46.32 212 TYR A CA 1
ATOM 1601 C C . TYR A 1 214 ? 17.905 34.878 18.101 1.00 45.45 212 TYR A C 1
ATOM 1602 O O . TYR A 1 214 ? 18.715 33.963 17.936 1.00 44.39 212 TYR A O 1
ATOM 1611 N N . LYS A 1 215 ? 18.230 36.031 18.684 1.00 45.69 213 LYS A N 1
ATOM 1612 C CA . LYS A 1 215 ? 19.597 36.335 19.123 1.00 45.69 213 LYS A CA 1
ATOM 1613 C C . LYS A 1 215 ? 20.196 35.397 20.179 1.00 44.03 213 LYS A C 1
ATOM 1614 O O . LYS A 1 215 ? 21.413 35.341 20.331 1.00 43.64 213 LYS A O 1
ATOM 1620 N N . PHE A 1 216 ? 19.353 34.664 20.895 1.00 43.38 214 PHE A N 1
ATOM 1621 C CA . PHE A 1 216 ? 19.835 33.758 21.944 1.00 43.77 214 PHE A CA 1
ATOM 1622 C C . PHE A 1 216 ? 20.026 32.304 21.533 1.00 44.95 214 PHE A C 1
ATOM 1623 O O . PHE A 1 216 ? 20.505 31.492 22.316 1.00 44.84 214 PHE A O 1
ATOM 1639 N N . LYS A 1 218 ? 22.185 30.775 19.557 1.00 46.26 216 LYS A N 1
ATOM 1640 C CA . LYS A 1 218 ? 23.543 30.239 19.515 1.00 44.53 216 LYS A CA 1
ATOM 1641 C C . LYS A 1 218 ? 23.892 29.763 20.918 1.00 43.52 216 LYS A C 1
ATOM 1642 O O . LYS A 1 218 ? 24.755 28.893 21.111 1.00 44.22 216 LYS A O 1
ATOM 1648 N N . ARG A 1 219 ? 23.206 30.348 21.893 1.00 43.09 217 ARG A N 1
ATOM 1649 C CA . ARG A 1 219 ? 23.426 30.014 23.292 1.00 43.61 217 ARG A CA 1
ATOM 1650 C C . ARG A 1 219 ? 22.548 28.859 23.750 1.00 41.17 217 ARG A C 1
ATOM 1651 O O . ARG A 1 219 ? 22.312 28.694 24.936 1.00 43.51 217 ARG A O 1
ATOM 1659 N N . TYR A 1 220 ? 22.058 28.066 22.815 1.00 37.35 218 TYR A N 1
ATOM 1660 C CA . TYR A 1 220 ? 21.216 26.942 23.172 1.00 33.63 218 TYR A CA 1
ATOM 1661 C C . TYR A 1 220 ? 21.566 25.748 22.331 1.00 32.64 218 TYR A C 1
ATOM 1662 O O . TYR A 1 220 ? 21.481 24.618 22.786 1.00 32.12 218 TYR A O 1
ATOM 1671 N N . LEU A 1 221 ? 21.929 26.012 21.078 1.00 32.69 219 LEU A N 1
ATOM 1672 C CA . LEU A 1 221 ? 22.307 24.973 20.134 1.00 33.16 219 LEU A CA 1
ATOM 1673 C C . LEU A 1 221 ? 23.762 24.595 20.346 1.00 33.49 219 LEU A C 1
ATOM 1674 O O . LEU A 1 221 ? 24.584 25.444 20.713 1.00 33.08 219 LEU A O 1
ATOM 1679 N N . SER A 1 222 ? 24.068 23.329 20.121 1.00 33.07 220 SER A N 1
ATOM 1680 C CA . SER A 1 222 ? 25.426 22.849 20.233 1.00 34.37 220 SER A CA 1
ATOM 1681 C C . SER A 1 222 ? 26.112 23.376 18.972 1.00 36.11 220 SER A C 1
ATOM 1682 O O . SER A 1 222 ? 25.468 24.029 18.144 1.00 36.97 220 SER A O 1
ATOM 1685 N N . ASN A 1 223 ? 27.399 23.101 18.815 1.00 37.40 221 ASN A N 1
ATOM 1686 C CA . ASN A 1 223 ? 28.100 23.588 17.635 1.00 39.99 221 ASN A CA 1
ATOM 1687 C C . ASN A 1 223 ? 27.626 22.862 16.389 1.00 40.39 221 ASN A C 1
ATOM 1688 O O . ASN A 1 223 ? 27.566 23.448 15.295 1.00 40.92 221 ASN A O 1
ATOM 1693 N N . LYS A 1 224 ? 27.278 21.592 16.555 1.00 39.77 222 LYS A N 1
ATOM 1694 C CA . LYS A 1 224 ? 26.807 20.810 15.437 1.00 39.15 222 LYS A CA 1
ATOM 1695 C C . LYS A 1 224 ? 25.496 21.413 14.934 1.00 39.09 222 LYS A C 1
ATOM 1696 O O . LYS A 1 224 ? 25.322 21.631 13.727 1.00 40.11 222 LYS A O 1
ATOM 1702 N N . GLU A 1 225 ? 24.592 21.702 15.866 1.00 37.75 223 GLU A N 1
ATOM 1703 C CA . GLU A 1 225 ? 23.288 22.257 15.544 1.00 36.93 223 GLU A CA 1
ATOM 1704 C C . GLU A 1 225 ? 23.388 23.640 14.934 1.00 37.63 223 GLU A C 1
ATOM 1705 O O . GLU A 1 225 ? 22.548 24.018 14.125 1.00 37.34 223 GLU A O 1
ATOM 1711 N N . TRP A 1 226 ? 24.412 24.402 15.315 1.00 38.82 224 TRP A N 1
ATOM 1712 C CA . TRP A 1 226 ? 24.565 25.739 14.749 1.00 40.51 224 TRP A CA 1
ATOM 1713 C C . TRP A 1 226 ? 25.132 25.639 13.351 1.00 40.15 224 TRP A C 1
ATOM 1714 O O . TRP A 1 226 ? 24.881 26.490 12.502 1.00 40.34 224 TRP A O 1
ATOM 1725 N N . GLU A 1 227 ? 25.930 24.612 13.120 1.00 40.02 225 GLU A N 1
ATOM 1726 C CA . GLU A 1 227 ? 26.497 24.428 11.804 1.00 40.09 225 GLU A CA 1
ATOM 1727 C C . GLU A 1 227 ? 25.391 23.997 10.852 1.00 38.74 225 GLU A C 1
ATOM 1728 O O . GLU A 1 227 ? 25.393 24.372 9.681 1.00 37.99 225 GLU A O 1
ATOM 1734 N N . GLU A 1 228 ? 24.451 23.194 11.354 1.00 36.95 226 GLU A N 1
ATOM 1735 C CA . GLU A 1 228 ? 23.347 22.731 10.530 1.00 35.25 226 GLU A CA 1
ATOM 1736 C C . GLU A 1 228 ? 22.489 23.927 10.173 1.00 35.06 226 GLU A C 1
ATOM 1737 O O . GLU A 1 228 ? 22.052 24.078 9.035 1.00 35.05 226 GLU A O 1
ATOM 1743 N N . LEU A 1 229 ? 22.249 24.792 11.150 1.00 35.15 227 LEU A N 1
ATOM 1744 C CA . LEU A 1 229 ? 21.436 25.962 10.893 1.00 35.61 227 LEU A CA 1
ATOM 1745 C C . LEU A 1 229 ? 22.199 26.873 9.951 1.00 36.05 227 LEU A C 1
ATOM 1746 O O . LEU A 1 229 ? 21.614 27.482 9.063 1.00 35.93 227 LEU A O 1
ATOM 1759 N N . SER A 1 231 ? 24.168 25.952 7.689 1.00 36.51 229 SER A N 1
ATOM 1760 C CA . SER A 1 231 ? 24.105 25.374 6.356 1.00 35.83 229 SER A CA 1
ATOM 1761 C C . SER A 1 231 ? 22.812 25.686 5.631 1.00 35.66 229 SER A C 1
ATOM 1762 O O . SER A 1 231 ? 22.691 25.379 4.448 1.00 35.97 229 SER A O 1
ATOM 1765 N N . THR A 1 232 ? 21.851 26.294 6.324 1.00 34.63 230 THR A N 1
ATOM 1766 C CA . THR A 1 232 ? 20.595 26.644 5.662 1.00 35.76 230 THR A CA 1
ATOM 1767 C C . THR A 1 232 ? 20.752 27.987 4.983 1.00 37.48 230 THR A C 1
ATOM 1768 O O . THR A 1 232 ?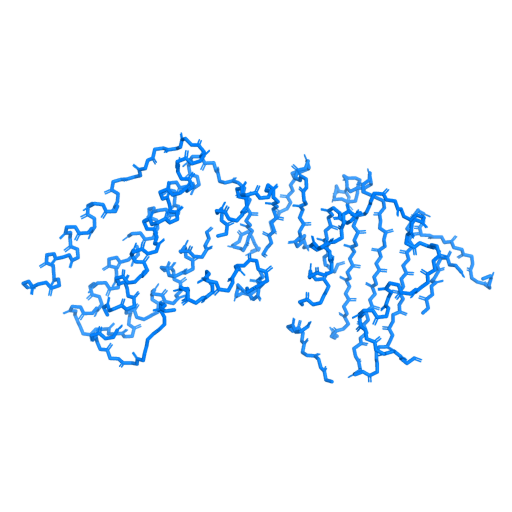 19.819 28.496 4.374 1.00 38.49 230 THR A O 1
ATOM 1772 N N . TYR A 1 233 ? 21.922 28.585 5.123 1.00 38.60 231 TYR A N 1
ATOM 1773 C CA . TYR A 1 233 ? 22.194 29.864 4.492 1.00 39.68 231 TYR A CA 1
ATOM 1774 C C . TYR A 1 233 ? 23.088 29.555 3.317 1.00 43.12 231 TYR A C 1
ATOM 1775 O O . TYR A 1 233 ? 24.016 28.777 3.454 1.00 44.27 231 TYR A O 1
ATOM 1784 N N . SER A 1 234 ? 22.801 30.116 2.156 1.00 47.55 232 SER A N 1
ATOM 1785 C CA . SER A 1 234 ? 23.660 29.883 0.996 1.00 52.19 232 SER A CA 1
ATOM 1786 C C . SER A 1 234 ? 23.682 31.161 0.163 1.00 53.73 232 SER A C 1
ATOM 1787 O O . SER A 1 234 ? 22.712 31.934 0.157 1.00 54.91 232 SER A O 1
ATOM 1790 N N . VAL A 1 235 ? 24.790 31.366 -0.543 1.00 54.60 233 VAL A N 1
ATOM 1791 C CA . VAL A 1 235 ? 24.980 32.538 -1.410 1.00 56.32 233 VAL A CA 1
ATOM 1792 C C . VAL A 1 235 ? 23.802 32.752 -2.390 1.00 56.88 233 VAL A C 1
ATOM 1793 O O . VAL A 1 235 ? 22.989 31.856 -2.576 1.00 57.25 233 VAL A O 1
ATOM 1797 N N . ASN A 1 236 ? 23.706 33.944 -2.985 1.00 56.80 234 ASN A N 1
ATOM 1798 C CA . ASN A 1 236 ? 22.622 34.279 -3.913 1.00 56.32 234 ASN A CA 1
ATOM 1799 C C . ASN A 1 236 ? 22.599 33.384 -5.145 1.00 54.39 234 ASN A C 1
ATOM 1800 O O . ASN A 1 236 ? 23.640 32.856 -5.570 1.00 53.47 234 ASN A O 1
ATOM 1805 N N . GLY A 1 237 ? 21.398 33.196 -5.690 1.00 52.28 235 GLY A N 1
ATOM 1806 C CA . GLY A 1 237 ? 21.224 32.374 -6.859 1.00 48.63 235 GLY A CA 1
ATOM 1807 C C . GLY A 1 237 ? 19.989 31.505 -6.730 1.00 46.30 235 GLY A C 1
ATOM 1808 O O . GLY A 1 237 ? 19.664 31.036 -5.644 1.00 45.60 235 GLY A O 1
ATOM 1809 N N . TYR A 1 238 ? 19.310 31.275 -7.848 1.00 44.68 236 TYR A N 1
ATOM 1810 C CA . TYR A 1 238 ? 18.114 30.462 -7.830 1.00 43.18 236 TYR A CA 1
ATOM 1811 C C . TYR A 1 238 ? 18.360 29.043 -7.359 1.00 42.51 236 TYR A C 1
ATOM 1812 O O . TYR A 1 238 ? 17.564 28.502 -6.590 1.00 43.67 236 TYR A O 1
ATOM 1821 N N . GLN A 1 239 ? 19.443 28.428 -7.829 1.00 41.01 237 GLN A N 1
ATOM 1822 C CA . GLN A 1 239 ? 19.750 27.057 -7.423 1.00 39.31 237 GLN A CA 1
ATOM 1823 C C . GLN A 1 239 ? 20.204 27.003 -5.978 1.00 37.62 237 GLN A C 1
ATOM 1824 O O . GLN A 1 239 ? 19.939 26.031 -5.280 1.00 38.11 237 GLN A O 1
ATOM 1830 N N . GLU A 1 240 ? 20.888 28.042 -5.530 1.00 36.50 238 GLU A N 1
ATOM 1831 C CA . GLU A 1 240 ? 21.376 28.113 -4.152 1.00 35.84 238 GLU A CA 1
ATOM 1832 C C . GLU A 1 240 ? 20.201 28.172 -3.211 1.00 35.49 238 GLU A C 1
ATOM 1833 O O . GLU A 1 240 ? 20.246 27.669 -2.091 1.00 35.17 238 GLU A O 1
ATOM 1847 N N . TRP A 1 242 ? 17.154 26.830 -3.823 1.00 31.86 240 TRP A N 1
ATOM 1848 C CA . TRP A 1 242 ? 16.515 25.524 -3.762 1.00 31.49 240 TRP A CA 1
ATOM 1849 C C . TRP A 1 242 ? 17.263 24.699 -2.727 1.00 31.62 240 TRP A C 1
ATOM 1850 O O . TRP A 1 242 ? 16.660 23.947 -1.959 1.00 32.28 240 TRP A O 1
ATOM 1861 N N . LYS A 1 243 ? 18.586 24.853 -2.727 1.00 31.00 241 LYS A N 1
ATOM 1862 C CA . LYS A 1 243 ? 19.453 24.138 -1.801 1.00 30.42 241 LYS A CA 1
ATOM 1863 C C . LYS A 1 243 ? 19.118 24.544 -0.362 1.00 29.35 241 LYS A C 1
ATOM 1864 O O . LYS A 1 243 ? 18.881 23.686 0.488 1.00 29.02 241 LYS A O 1
ATOM 1870 N N . SER A 1 244 ? 19.076 25.839 -0.093 1.00 29.35 242 SER A N 1
ATOM 1871 C CA . SER A 1 244 ? 18.751 26.321 1.243 1.00 30.41 242 SER A CA 1
ATOM 1872 C C . SER A 1 244 ? 17.420 25.734 1.706 1.00 30.08 242 SER A C 1
ATOM 1873 O O . SER A 1 244 ? 17.304 25.272 2.831 1.00 30.08 242 SER A O 1
ATOM 1876 N N . LEU A 1 245 ? 16.423 25.756 0.823 1.00 30.23 243 LEU A N 1
ATOM 1877 C CA . LEU A 1 245 ? 15.085 25.244 1.137 1.00 28.92 243 LEU A CA 1
ATOM 1878 C C . LEU A 1 245 ? 15.075 23.759 1.426 1.00 28.25 243 LEU A C 1
ATOM 1879 O O . LEU A 1 245 ? 14.478 23.310 2.407 1.00 26.30 243 LEU A O 1
ATOM 1884 N N . PHE A 1 246 ? 15.710 22.987 0.553 1.00 27.96 244 PHE A N 1
ATOM 1885 C CA . PHE A 1 246 ? 15.750 21.553 0.775 1.00 28.00 244 PHE A CA 1
ATOM 1886 C C . PHE A 1 246 ? 16.502 21.239 2.054 1.00 27.94 244 PHE A C 1
ATOM 1887 O O . PHE A 1 246 ? 16.184 20.264 2.730 1.00 28.16 244 PHE A O 1
ATOM 1895 N N . THR A 1 247 ? 17.488 22.068 2.379 1.00 26.46 245 THR A N 1
ATOM 1896 C CA . THR A 1 247 ? 18.270 21.872 3.597 1.00 26.60 245 THR A CA 1
ATOM 1897 C C . THR A 1 247 ? 17.345 22.055 4.809 1.00 26.69 245 THR A C 1
ATOM 1898 O O . THR A 1 247 ? 17.417 21.280 5.755 1.00 27.71 245 THR A O 1
ATOM 1902 N N . CYS A 1 248 ? 16.477 23.062 4.767 1.00 26.07 246 CYS A N 1
ATOM 1903 C CA . CYS A 1 248 ? 15.514 23.288 5.839 1.00 26.31 246 CYS A CA 1
ATOM 1904 C C . CYS A 1 248 ? 14.585 22.074 5.922 1.00 26.65 246 CYS A C 1
ATOM 1905 O O . CYS A 1 248 ? 14.183 21.654 7.007 1.00 25.28 246 CYS A O 1
ATOM 1908 N N . TYR A 1 249 ? 14.248 21.512 4.765 1.00 26.82 247 TYR A N 1
ATOM 1909 C CA . TYR A 1 249 ? 13.394 20.324 4.697 1.00 27.93 247 TYR A CA 1
ATOM 1910 C C . TYR A 1 249 ? 14.017 19.194 5.497 1.00 27.96 247 TYR A C 1
ATOM 1911 O O . TYR A 1 249 ? 13.401 18.640 6.416 1.00 29.10 247 TYR A O 1
ATOM 1920 N N . ALA A 1 250 ? 15.253 18.871 5.123 1.00 26.48 248 ALA A N 1
ATOM 1921 C CA . ALA A 1 250 ? 16.014 17.806 5.756 1.00 24.40 248 ALA A CA 1
ATOM 1922 C C . ALA A 1 250 ? 16.077 17.991 7.261 1.00 24.50 248 ALA A C 1
ATOM 1923 O O . ALA A 1 250 ? 15.839 17.058 8.021 1.00 24.65 248 ALA A O 1
ATOM 1925 N N . LEU A 1 251 ? 16.386 19.211 7.696 1.00 23.40 249 LEU A N 1
ATOM 1926 C CA . LEU A 1 251 ? 16.485 19.486 9.116 1.00 23.30 249 LEU A CA 1
ATOM 1927 C C . LEU A 1 251 ? 15.149 19.504 9.834 1.00 24.26 249 LEU A C 1
ATOM 1928 O O . LEU A 1 251 ? 15.075 19.141 11.004 1.00 24.51 249 LEU A O 1
ATOM 1933 N N . PHE A 1 252 ? 14.091 19.915 9.141 1.00 24.36 250 PHE A N 1
ATOM 1934 C CA . PHE A 1 252 ? 12.789 19.965 9.794 1.00 24.74 250 PHE A CA 1
ATOM 1935 C C . PHE A 1 252 ? 12.250 18.578 10.045 1.00 24.95 250 PHE A C 1
ATOM 1936 O O . PHE A 1 252 ? 11.580 18.349 11.047 1.00 23.82 250 PHE A O 1
ATOM 1944 N N . ARG A 1 253 ? 12.524 17.661 9.123 1.00 25.74 251 ARG A N 1
ATOM 1945 C CA . ARG A 1 253 ? 12.058 16.289 9.277 1.00 26.80 251 ARG A CA 1
ATOM 1946 C C . ARG A 1 253 ? 12.733 15.759 10.525 1.00 26.90 251 ARG A C 1
ATOM 1947 O O . ARG A 1 253 ? 12.085 15.262 11.438 1.00 26.84 251 ARG A O 1
ATOM 1955 N N . LYS A 1 254 ? 14.053 15.893 10.533 1.00 26.99 252 LYS A N 1
ATOM 1956 C CA . LYS A 1 254 ? 14.881 15.438 11.627 1.00 28.47 252 LYS A CA 1
ATOM 1957 C C . LYS A 1 254 ? 14.333 15.862 12.997 1.00 29.25 252 LYS A C 1
ATOM 1958 O O . LYS A 1 254 ? 14.006 15.016 13.831 1.00 32.06 252 LYS A O 1
ATOM 1964 N N . TYR A 1 255 ? 14.192 17.165 13.219 1.00 28.57 253 TYR A N 1
ATOM 1965 C CA . TYR A 1 255 ? 13.715 17.645 14.514 1.00 28.27 253 TYR A CA 1
ATOM 1966 C C . TYR A 1 255 ? 12.249 17.459 14.842 1.00 28.51 253 TYR A C 1
ATOM 1967 O O . TYR A 1 255 ? 11.903 17.288 16.017 1.00 27.73 253 TYR A O 1
ATOM 1976 N N . SER A 1 256 ? 11.385 17.494 13.834 1.00 28.73 254 SER A N 1
ATOM 1977 C CA . SER A 1 256 ? 9.959 17.298 14.087 1.00 29.49 254 SER A CA 1
ATOM 1978 C C . SER A 1 256 ? 9.743 15.818 14.377 1.00 29.85 254 SER A C 1
ATOM 1979 O O . SER A 1 256 ? 8.876 15.461 15.174 1.00 30.52 254 SER A O 1
ATOM 1982 N N . LYS A 1 257 ? 10.535 14.959 13.729 1.00 29.11 255 LYS A N 1
ATOM 1983 C CA . LYS A 1 257 ? 10.449 13.520 13.973 1.00 29.93 255 LYS A CA 1
ATOM 1984 C C . LYS A 1 257 ? 10.940 13.260 15.395 1.00 29.52 255 LYS A C 1
ATOM 1985 O O . LYS A 1 257 ? 10.322 12.528 16.161 1.00 29.89 255 LYS A O 1
ATOM 1991 N N . ALA A 1 258 ? 12.053 13.901 15.742 1.00 28.86 256 ALA A N 1
ATOM 1992 C CA . ALA A 1 258 ? 12.634 13.770 17.066 1.00 29.49 256 ALA A CA 1
ATOM 1993 C C . ALA A 1 258 ? 11.675 14.219 18.169 1.00 31.31 256 ALA A C 1
ATOM 1994 O O . ALA A 1 258 ? 11.518 13.541 19.197 1.00 32.31 256 ALA A O 1
ATOM 1996 N N . VAL A 1 259 ? 11.035 15.364 17.956 1.00 31.92 257 VAL A N 1
ATOM 1997 C CA . VAL A 1 259 ? 10.101 15.923 18.928 1.00 31.16 257 VAL A CA 1
ATOM 1998 C C . VAL A 1 259 ? 8.810 15.121 19.002 1.00 32.59 257 VAL A C 1
ATOM 1999 O O . VAL A 1 259 ? 8.345 14.778 20.092 1.00 35.32 257 VAL A O 1
ATOM 2003 N N . SER A 1 260 ? 8.232 14.831 17.846 1.00 33.32 258 SER A N 1
ATOM 2004 C CA . SER A 1 260 ? 6.984 14.087 17.778 1.00 34.83 258 SER A CA 1
ATOM 2005 C C . SER A 1 260 ? 7.154 12.752 18.458 1.00 36.92 258 SER A C 1
ATOM 2006 O O . SER A 1 260 ? 6.253 12.267 19.142 1.00 38.31 258 SER A O 1
ATOM 2009 N N . GLU A 1 261 ? 8.322 12.160 18.254 1.00 38.45 259 GLU A N 1
ATOM 2010 C CA . GLU A 1 261 ? 8.614 10.865 18.824 1.00 40.97 259 GLU A CA 1
ATOM 2011 C C . GLU A 1 261 ? 8.727 10.938 20.342 1.00 40.73 259 GLU A C 1
ATOM 2012 O O . GLU A 1 261 ? 8.151 10.108 21.049 1.00 40.52 259 GLU A O 1
ATOM 2018 N N . GLY A 1 262 ? 9.450 11.936 20.836 1.00 39.31 260 GLY A N 1
ATOM 2019 C CA . GLY A 1 262 ? 9.627 12.080 22.266 1.00 36.64 260 GLY A CA 1
ATOM 2020 C C . GLY A 1 262 ? 8.381 12.421 23.065 1.00 36.35 260 GLY A C 1
ATOM 2021 O O . GLY A 1 262 ? 8.294 12.075 24.246 1.00 37.05 260 GLY A O 1
ATOM 2022 N N . LEU A 1 263 ? 7.416 13.092 22.450 1.00 35.03 261 LEU A N 1
ATOM 2023 C CA . LEU A 1 263 ? 6.206 13.475 23.169 1.00 34.64 261 LEU A CA 1
ATOM 2024 C C . LEU A 1 263 ? 5.044 12.579 22.792 1.00 34.41 261 LEU A C 1
ATOM 2025 O O . LEU A 1 263 ? 3.958 12.695 23.357 1.00 34.12 261 LEU A O 1
ATOM 2030 N N . ALA A 1 264 ? 5.281 11.688 21.846 1.00 34.32 262 ALA A N 1
ATOM 2031 C CA . ALA A 1 264 ? 4.262 10.759 21.400 1.00 35.40 262 ALA A CA 1
ATOM 2032 C C . ALA A 1 264 ? 3.126 11.501 20.677 1.00 35.88 262 ALA A C 1
ATOM 2033 O O . ALA A 1 264 ? 1.943 11.216 20.880 1.00 35.60 262 ALA A O 1
ATOM 2035 N N . TYR A 1 265 ? 3.492 12.466 19.841 1.00 35.79 263 TYR A N 1
ATOM 2036 C CA . TYR A 1 265 ? 2.495 13.198 19.076 1.00 35.98 263 TYR A CA 1
ATOM 2037 C C . TYR A 1 265 ? 2.482 12.616 17.675 1.00 36.91 263 TYR A C 1
ATOM 2038 O O . TYR A 1 265 ? 3.488 12.059 17.234 1.00 37.19 263 TYR A O 1
ATOM 2047 N N . LYS A 1 266 ? 1.351 12.734 16.976 1.00 38.00 264 LYS A N 1
ATOM 2048 C CA . LYS A 1 266 ? 1.262 12.213 15.618 1.00 38.66 264 LYS A CA 1
ATOM 2049 C C . LYS A 1 266 ? 2.154 13.007 14.662 1.00 38.02 264 LYS A C 1
ATOM 2050 O O . LYS A 1 266 ? 2.124 14.246 14.644 1.00 37.50 264 LYS A O 1
ATOM 2056 N N . TYR A 1 267 ? 2.963 12.294 13.878 1.00 36.07 265 TYR A N 1
ATOM 2057 C CA . TYR A 1 267 ? 3.806 12.955 12.899 1.00 34.73 265 TYR A CA 1
ATOM 2058 C C . TYR A 1 267 ? 2.853 13.345 11.763 1.00 33.89 265 TYR A C 1
ATOM 2059 O O . TYR A 1 267 ? 2.127 12.507 11.242 1.00 34.38 265 TYR A O 1
ATOM 2068 N N . PRO A 1 268 ? 2.828 14.629 11.381 1.00 32.38 266 PRO A N 1
ATOM 2069 C CA . PRO A 1 268 ? 1.929 15.044 10.304 1.00 32.82 266 PRO A CA 1
ATOM 2070 C C . PRO A 1 268 ? 2.264 14.447 8.958 1.00 32.72 266 PRO A C 1
ATOM 2071 O O . PRO A 1 268 ? 3.300 13.820 8.787 1.00 31.86 266 PRO A O 1
ATOM 2075 N N . ASP A 1 269 ? 1.379 14.674 7.993 1.00 33.57 267 ASP A N 1
ATOM 2076 C CA . ASP A 1 269 ? 1.591 14.175 6.645 1.00 34.74 267 ASP A CA 1
ATOM 2077 C C . ASP A 1 269 ? 1.986 15.318 5.720 1.00 33.70 267 ASP A C 1
ATOM 2078 O O . ASP A 1 269 ? 2.120 15.130 4.499 1.00 33.92 267 ASP A O 1
ATOM 2083 N N . TYR A 1 270 ? 2.179 16.496 6.308 1.00 30.41 268 TYR A N 1
ATOM 2084 C CA . TYR A 1 270 ? 2.572 17.662 5.545 1.00 28.09 268 TYR A CA 1
ATOM 2085 C C . TYR A 1 270 ? 3.908 17.422 4.856 1.00 28.17 268 TYR A C 1
ATOM 2086 O O . TYR A 1 270 ? 4.107 17.841 3.723 1.00 28.38 268 TYR A O 1
ATOM 2095 N N . ASP A 1 271 ? 4.823 16.756 5.552 1.00 28.37 269 ASP A N 1
ATOM 2096 C CA . ASP A 1 271 ? 6.155 16.452 5.022 1.00 28.56 269 ASP A CA 1
ATOM 2097 C C . ASP A 1 271 ? 6.000 15.728 3.685 1.00 29.46 269 ASP A C 1
ATOM 2098 O O . ASP A 1 271 ? 6.367 16.230 2.614 1.00 29.07 269 ASP A O 1
ATOM 2103 N N . GLU A 1 272 ? 5.442 14.534 3.771 1.00 30.38 270 GLU A N 1
ATOM 2104 C CA . GLU A 1 272 ? 5.209 13.690 2.619 1.00 32.71 270 GLU A CA 1
ATOM 2105 C C . GLU A 1 272 ? 4.416 14.369 1.499 1.00 31.88 270 GLU A C 1
ATOM 2106 O O . GLU A 1 272 ? 4.787 14.293 0.324 1.00 32.10 270 GLU A O 1
ATOM 2112 N N . GLY A 1 273 ? 3.307 14.996 1.863 1.00 30.76 271 GLY A N 1
ATOM 2113 C CA . GLY A 1 273 ? 2.486 15.663 0.872 1.00 29.95 271 GLY A CA 1
ATOM 2114 C C . GLY A 1 273 ? 3.229 16.742 0.107 1.00 31.18 271 GLY A C 1
ATOM 2115 O O . GLY A 1 273 ? 3.163 16.804 -1.131 1.00 31.31 271 GLY A O 1
ATOM 2116 N N . ILE A 1 274 ? 3.955 17.594 0.834 1.00 30.24 272 ILE A N 1
ATOM 2117 C CA . ILE A 1 274 ? 4.697 18.685 0.215 1.00 30.32 272 ILE A CA 1
ATOM 2118 C C . ILE A 1 274 ? 5.993 18.264 -0.441 1.00 31.44 272 ILE A C 1
ATOM 2119 O O . ILE A 1 274 ? 6.468 18.910 -1.375 1.00 31.82 272 ILE A O 1
ATOM 2124 N N . THR A 1 275 ? 6.570 17.182 0.049 1.00 31.30 273 THR A N 1
ATOM 2125 C CA . THR A 1 275 ? 7.777 16.669 -0.548 1.00 32.33 273 THR A CA 1
ATOM 2126 C C . THR A 1 275 ? 7.393 16.234 -1.987 1.00 33.57 273 THR A C 1
ATOM 2127 O O . THR A 1 275 ? 8.078 16.614 -2.941 1.00 33.81 273 THR A O 1
ATOM 2131 N N . LYS A 1 276 ? 6.307 15.463 -2.144 1.00 33.43 274 LYS A N 1
ATOM 2132 C CA . LYS A 1 276 ? 5.881 15.033 -3.481 1.00 34.85 274 LYS A CA 1
ATOM 2133 C C . LYS A 1 276 ? 5.665 16.267 -4.336 1.00 33.76 274 LYS A C 1
ATOM 2134 O O . LYS A 1 276 ? 6.131 16.363 -5.475 1.00 33.85 274 LYS A O 1
ATOM 2140 N N . TYR A 1 277 ? 4.964 17.223 -3.753 1.00 32.81 275 TYR A N 1
ATOM 2141 C CA . TYR A 1 277 ? 4.645 18.460 -4.431 1.00 31.12 275 TYR A CA 1
ATOM 2142 C C . TYR A 1 277 ? 5.852 19.247 -4.936 1.00 30.47 275 TYR A C 1
ATOM 2143 O O . TYR A 1 277 ? 6.043 19.370 -6.149 1.00 31.53 275 TYR A O 1
ATOM 2152 N N . THR A 1 278 ? 6.685 19.767 -4.041 1.00 29.19 276 THR A N 1
ATOM 2153 C CA . THR A 1 278 ? 7.827 20.541 -4.524 1.00 31.25 276 THR A CA 1
ATOM 2154 C C . THR A 1 278 ? 8.777 19.709 -5.391 1.00 32.40 276 THR A C 1
ATOM 2155 O O . THR A 1 278 ? 9.532 20.256 -6.198 1.00 32.80 276 THR A O 1
ATOM 2159 N N . GLU A 1 279 ? 8.720 18.390 -5.249 1.00 33.44 277 GLU A N 1
ATOM 2160 C CA . GLU A 1 279 ? 9.558 17.525 -6.059 1.00 34.16 277 GLU A CA 1
ATOM 2161 C C . GLU A 1 279 ? 8.978 17.580 -7.470 1.00 34.49 277 GLU A C 1
ATOM 2162 O O . GLU A 1 279 ? 9.714 17.645 -8.451 1.00 34.47 277 GLU A O 1
ATOM 2168 N N . GLY A 1 280 ? 7.647 17.577 -7.559 1.00 32.75 278 GLY A N 1
ATOM 2169 C CA . GLY A 1 280 ? 6.985 17.627 -8.850 1.00 30.75 278 GLY A CA 1
ATOM 2170 C C . GLY A 1 280 ? 7.377 18.844 -9.656 1.00 30.43 278 GLY A C 1
ATOM 2171 O O . GLY A 1 280 ? 7.630 18.772 -10.855 1.00 31.05 278 GLY A O 1
ATOM 2172 N N . ILE A 1 281 ? 7.453 19.974 -8.972 1.00 30.41 279 ILE A N 1
ATOM 2173 C CA . ILE A 1 281 ? 7.803 21.243 -9.598 1.00 29.87 279 ILE A CA 1
ATOM 2174 C C . ILE A 1 281 ? 9.306 21.420 -9.852 1.00 31.52 279 ILE A C 1
ATOM 2175 O O . ILE A 1 281 ? 9.702 21.971 -10.888 1.00 31.35 279 ILE A O 1
ATOM 2180 N N . TYR A 1 282 ? 10.125 20.945 -8.922 1.00 32.51 280 TYR A N 1
ATOM 2181 C CA . TYR A 1 282 ? 11.573 21.042 -9.030 1.00 33.51 280 TYR A CA 1
ATOM 2182 C C . TYR A 1 282 ? 12.110 20.325 -10.268 1.00 34.75 280 TYR A C 1
ATOM 2183 O O . TYR A 1 282 ? 12.983 20.848 -10.971 1.00 33.36 280 TYR A O 1
ATOM 2192 N N . CYS A 1 283 ? 11.585 19.132 -10.524 1.00 36.97 281 CYS A N 1
ATOM 2193 C CA . CYS A 1 283 ? 12.009 18.332 -11.668 1.00 40.67 281 CYS A CA 1
ATOM 2194 C C . CYS A 1 283 ? 11.384 18.866 -12.952 1.00 44.51 281 CYS A C 1
ATOM 2195 O O . CYS A 1 283 ? 11.972 19.689 -13.667 1.00 44.94 281 CYS A O 1
ATOM 2198 N N . SER A 1 284 ? 10.179 18.402 -13.254 1.00 48.50 282 SER A N 1
ATOM 2199 C CA . SER A 1 284 ? 9.491 18.847 -14.462 1.00 52.53 282 SER A CA 1
ATOM 2200 C C . SER A 1 284 ? 9.191 20.349 -14.418 1.00 52.87 282 SER A C 1
ATOM 2201 O O . SER A 1 284 ? 9.458 20.953 -13.352 1.00 53.07 282 SER A O 1
#

B-factor: mean 40.03, std 12.16, range [15.55, 88.99]

InterPro domains:
  IPR007530 Aminoglycoside 6-adenylyltransferase [PF04439] (1-278)
  IPR007530 Aminoglycoside 6-adenylyltransferase [PIRSF000812] (1-282)
  IPR043519 Nucleotidyltransferase superfamily [G3DSA:3.30.460.10] (9-149)
  IPR043519 Nucleotidyltransferase superfamily [SSF81301] (1-132)

Radius of gyration: 22.21 Å; Cα contacts (8 Å, |Δi|>4): 335; chains: 1; bounding box: 38×43×72 Å

Secondary structure (DSSP, 8-state):
---S---HHHHHHHH-TTEEEEEE----EEEEEEES-HHHHHT-SGGGGGG--B---TT---S---STT-EEEEEEBTTS-EEEEEEEEGGGHHHHHH--EEEESS--S-----GGGT-B-PPPHHHHHHHHHHH--HHHHHHHHHTT-HHHHHHHIIIIIHHHHH--HHHHHHH--EE--GGG----SS-HHHHHH------SSS---HHHHHHHHHHHHHHHHHHHHHTPPPPSHHHHHHHHHHHHHH-

CATH classification: 3.30.460.10 (+1 more: 1.20.120.330)

Organism: Bacillus subtilis (strain 168) (NCBI:txid224308)